Protein AF-A0A1H6RLK9-F1 (afdb_monomer_lite)

Foldseek 3Di:
DFLLLVLLVQLVQQAQKWKWFQWPVGDIFIEGRHSQCVCFALPVCQLCVDPLSVLQVDPPNPPNGSVNVNVVSVVCDCDTNVNLCPRPRNVVRVQSNVQRGPCSVVVLLQAKKFACQDCVQQVDPDQARMWRWDDDPQWIKIFGKHAPDPPDRHHIYGRYIGTDRDCSSPPPTDMTGGQKMFMAGNVRHTPDIDGNHD

Sequence (198 aa):
MNLLYDKFLDYKQIANYRVEYELDNGISLSVKLELSAFPHLIGLHKLTDMPIIRRFNDPNDKVVSAKYITQKIKQQKILTDSSVRASQKFCDIEDRYNNFSKENLLSLSYTEAIVNFNPSKIGSTLKSDFILFERKDSGYNHLCIATAVPFVYSDCYPESFFYRPNDMYIANQTIVKVREVRIYDQNNKIYLEDTLIK

pLDDT: mean 95.05, std 4.54, range [58.06, 98.12]

Radius of gyration: 16.78 Å; chains: 1; bounding box: 40×35×44 Å

Secondary structure (DSSP, 8-state):
--HHHHHHHHHHTTTT-EEEEEETTS-EEEEE--GGGHHHHTTGGG-TTSHHHHHHH-TT-SSS-HHHHHHHHHHTSSS-HHHHHTSTTGGGTHHHHHH--HHHHHHGGGSEEEES--GGGGT-----SEEEEEEETTEEEEEEEEESSTT-TTSEEEEEEEEESSSTTTTTSEEEEEEEEEEE-TTS-EEEEEE---

Structure (mmCIF, N/CA/C/O backbone):
data_AF-A0A1H6RLK9-F1
#
_entry.id   AF-A0A1H6RLK9-F1
#
loop_
_atom_site.group_PDB
_atom_site.id
_atom_site.type_symbol
_atom_site.label_atom_id
_atom_site.label_alt_id
_atom_site.label_comp_id
_atom_site.label_asym_id
_atom_site.label_entity_id
_atom_site.label_seq_id
_atom_site.pdbx_PDB_ins_code
_atom_site.Cartn_x
_atom_site.Cartn_y
_atom_site.Cartn_z
_atom_site.occupancy
_atom_site.B_iso_or_equiv
_atom_site.auth_seq_id
_atom_site.auth_comp_id
_atom_site.auth_asym_id
_atom_site.auth_atom_id
_atom_site.pdbx_PDB_model_num
ATOM 1 N N . MET A 1 1 ? 4.325 11.806 -21.310 1.00 59.97 1 MET A N 1
ATOM 2 C CA . MET A 1 1 ? 4.184 11.835 -19.837 1.00 59.97 1 MET A CA 1
ATOM 3 C C . MET A 1 1 ? 4.351 10.411 -19.333 1.00 59.97 1 MET A C 1
ATOM 5 O O . MET A 1 1 ? 3.841 9.513 -19.993 1.00 59.97 1 MET A O 1
ATOM 9 N N . ASN A 1 2 ? 5.130 10.173 -18.278 1.00 84.69 2 ASN A N 1
ATOM 10 C CA . ASN A 1 2 ? 5.435 8.817 -17.813 1.00 84.69 2 ASN A CA 1
ATOM 11 C C . ASN A 1 2 ? 4.678 8.542 -16.512 1.00 84.69 2 ASN A C 1
ATOM 13 O O . ASN A 1 2 ? 5.208 8.761 -15.427 1.00 84.69 2 ASN A O 1
ATOM 17 N N . LEU A 1 3 ? 3.451 8.032 -16.645 1.00 94.69 3 LEU A N 1
ATOM 18 C CA . LEU A 1 3 ? 2.530 7.807 -15.529 1.00 94.69 3 LEU A CA 1
ATOM 19 C C . LEU A 1 3 ? 3.129 6.931 -14.412 1.00 94.69 3 LEU A C 1
ATOM 21 O O . LEU A 1 3 ? 2.840 7.156 -13.242 1.00 94.69 3 LEU A O 1
ATOM 25 N N . LEU A 1 4 ? 4.009 5.977 -14.738 1.00 97.50 4 LEU A N 1
ATOM 26 C CA . LEU A 1 4 ? 4.720 5.177 -13.734 1.00 97.50 4 LEU A CA 1
ATOM 27 C C . LEU A 1 4 ? 5.623 6.043 -12.845 1.00 97.50 4 LEU A C 1
ATOM 29 O O . LEU A 1 4 ? 5.693 5.838 -11.632 1.00 97.50 4 LEU A O 1
ATOM 33 N N . TYR A 1 5 ? 6.335 6.996 -13.450 1.00 97.75 5 TYR A N 1
ATOM 34 C CA . TYR A 1 5 ? 7.183 7.923 -12.709 1.00 97.75 5 TYR A CA 1
ATOM 35 C C . TYR A 1 5 ? 6.343 8.898 -11.881 1.00 97.75 5 TYR A C 1
ATOM 37 O O . TYR A 1 5 ? 6.681 9.141 -10.724 1.00 97.75 5 TYR A O 1
ATOM 45 N N . ASP A 1 6 ? 5.219 9.367 -12.419 1.00 97.69 6 ASP A N 1
ATOM 46 C CA . ASP A 1 6 ? 4.295 10.248 -11.700 1.00 97.69 6 ASP A CA 1
ATOM 47 C C . ASP A 1 6 ? 3.694 9.540 -10.474 1.00 97.69 6 ASP A C 1
ATOM 49 O O . ASP A 1 6 ? 3.749 10.074 -9.369 1.00 97.69 6 ASP A O 1
ATOM 53 N N . LYS A 1 7 ? 3.246 8.283 -10.615 1.00 98.00 7 LYS A N 1
ATOM 54 C CA . LYS A 1 7 ? 2.783 7.444 -9.491 1.00 98.00 7 LYS A CA 1
ATOM 55 C C . LYS A 1 7 ? 3.876 7.210 -8.445 1.00 98.00 7 LYS A C 1
ATOM 57 O O . LYS A 1 7 ? 3.598 7.186 -7.247 1.00 98.00 7 LYS A O 1
ATOM 62 N N . PHE A 1 8 ? 5.129 7.056 -8.878 1.00 97.94 8 PHE A N 1
ATOM 63 C CA . PHE A 1 8 ? 6.268 6.978 -7.962 1.00 97.94 8 PHE A CA 1
ATOM 64 C C . PHE A 1 8 ? 6.478 8.290 -7.195 1.00 97.94 8 PHE A C 1
ATOM 66 O O . PHE A 1 8 ? 6.702 8.254 -5.985 1.00 97.94 8 PHE A O 1
ATOM 73 N N . LEU A 1 9 ? 6.420 9.439 -7.872 1.00 97.94 9 LEU A N 1
ATOM 74 C CA . LEU A 1 9 ? 6.540 10.749 -7.229 1.00 97.94 9 LEU A CA 1
ATOM 75 C C . LEU A 1 9 ? 5.390 11.013 -6.255 1.00 97.94 9 LEU A C 1
ATOM 77 O O . LEU A 1 9 ? 5.632 11.573 -5.189 1.00 97.94 9 LEU A O 1
ATOM 81 N N . ASP A 1 10 ? 4.180 10.578 -6.595 1.00 97.94 10 ASP A N 1
ATOM 82 C CA . ASP A 1 10 ? 3.001 10.697 -5.742 1.00 97.94 10 ASP A CA 1
ATOM 83 C C . ASP A 1 10 ? 3.159 9.889 -4.445 1.00 97.94 10 ASP A C 1
ATOM 85 O O . ASP A 1 10 ? 3.114 10.455 -3.353 1.00 97.94 10 ASP A O 1
ATOM 89 N N . TYR A 1 11 ? 3.505 8.598 -4.541 1.00 98.00 11 TYR A N 1
ATOM 90 C CA . TYR A 1 11 ? 3.787 7.766 -3.362 1.00 98.00 11 TYR A CA 1
ATOM 91 C C . TYR A 1 11 ? 4.969 8.286 -2.533 1.00 98.00 11 TYR A C 1
ATOM 93 O O . TYR A 1 11 ? 4.944 8.239 -1.305 1.00 98.00 11 TYR A O 1
ATOM 101 N N . LYS A 1 12 ? 6.008 8.829 -3.182 1.00 97.19 12 LYS A N 1
ATOM 102 C CA . LYS A 1 12 ? 7.191 9.368 -2.494 1.00 97.19 12 LYS A CA 1
ATOM 103 C C . LYS A 1 12 ? 6.837 10.472 -1.488 1.00 97.19 12 LYS A C 1
ATOM 105 O O . LYS A 1 12 ? 7.588 10.651 -0.535 1.00 97.19 12 LYS A O 1
ATOM 110 N N . GLN A 1 13 ? 5.726 11.188 -1.669 1.00 97.06 13 GLN A N 1
ATOM 111 C CA . GLN A 1 13 ? 5.287 12.233 -0.736 1.00 97.06 13 GLN A CA 1
ATOM 112 C C . GLN A 1 13 ? 4.920 11.687 0.651 1.00 97.06 13 GLN A C 1
ATOM 114 O O . GLN A 1 13 ? 5.078 12.404 1.631 1.00 97.06 13 GLN A O 1
ATOM 119 N N . ILE A 1 14 ? 4.466 10.433 0.723 1.00 96.25 14 ILE A N 1
ATOM 120 C CA . ILE A 1 14 ? 4.079 9.746 1.968 1.00 96.25 14 ILE A CA 1
ATOM 121 C C . ILE A 1 14 ? 5.036 8.605 2.325 1.00 96.25 14 ILE A C 1
ATOM 123 O O . ILE A 1 14 ? 4.812 7.857 3.274 1.00 96.25 14 ILE A O 1
ATOM 127 N N . ALA A 1 15 ? 6.113 8.438 1.557 1.00 95.56 15 ALA A N 1
ATOM 128 C CA . ALA A 1 15 ? 7.082 7.395 1.823 1.00 95.56 15 ALA A CA 1
ATOM 129 C C . ALA A 1 15 ? 7.809 7.659 3.147 1.00 95.56 15 ALA A C 1
ATOM 131 O O . ALA A 1 15 ? 8.251 8.771 3.432 1.00 95.56 15 ALA A O 1
ATOM 132 N N . ASN A 1 16 ? 7.982 6.591 3.917 1.00 96.00 16 ASN A N 1
ATOM 133 C CA . ASN A 1 16 ? 8.508 6.564 5.278 1.00 96.00 16 ASN A CA 1
ATOM 134 C C . ASN A 1 16 ? 7.652 7.314 6.305 1.00 96.00 16 ASN A C 1
ATOM 136 O O . ASN A 1 16 ? 8.135 7.569 7.405 1.00 96.00 16 ASN A O 1
ATOM 140 N N . TYR A 1 17 ? 6.399 7.636 5.977 1.00 97.12 17 TYR A N 1
ATOM 141 C CA . TYR A 1 17 ? 5.435 8.031 6.995 1.00 97.12 17 TYR A CA 1
ATOM 142 C C . TYR A 1 17 ? 5.069 6.804 7.829 1.00 97.12 17 TYR A C 1
ATOM 144 O O . TYR A 1 17 ? 5.118 5.661 7.352 1.00 97.12 17 TYR A O 1
ATOM 152 N N . ARG A 1 18 ? 4.693 7.055 9.078 1.00 97.31 18 ARG A N 1
ATOM 153 C CA . ARG A 1 18 ? 4.129 6.050 9.976 1.00 97.31 18 ARG A CA 1
ATOM 154 C C . ARG A 1 18 ? 2.665 6.386 10.200 1.00 97.31 18 ARG A C 1
ATOM 156 O O . ARG A 1 18 ? 2.357 7.513 10.569 1.00 97.31 18 ARG A O 1
ATOM 163 N N . VAL A 1 19 ? 1.782 5.426 9.970 1.00 97.44 19 VAL A N 1
ATOM 164 C CA . VAL A 1 19 ? 0.347 5.575 10.207 1.00 97.44 19 VAL A CA 1
ATOM 165 C C . VAL A 1 19 ? -0.045 4.669 11.357 1.00 97.44 19 VAL A C 1
ATOM 167 O O . VAL A 1 19 ? 0.165 3.460 11.289 1.00 97.44 19 VAL A O 1
ATOM 170 N N . GLU A 1 20 ? -0.584 5.258 12.411 1.00 97.81 20 GLU A N 1
ATOM 171 C CA . GLU A 1 20 ? -1.152 4.539 13.538 1.00 97.81 20 GLU A CA 1
ATOM 172 C C . GLU A 1 20 ? -2.673 4.519 13.428 1.00 97.81 20 GLU A C 1
ATOM 174 O O . GLU A 1 20 ? -3.292 5.537 13.114 1.00 97.81 20 GLU A O 1
ATOM 179 N N . TYR A 1 21 ? -3.258 3.358 13.699 1.00 97.69 21 TYR A N 1
ATOM 180 C CA . TYR A 1 21 ? -4.697 3.139 13.722 1.00 97.69 21 TYR A CA 1
ATOM 181 C C . TYR A 1 21 ? -5.105 2.641 15.101 1.00 97.69 21 TYR A C 1
ATOM 183 O O . TYR A 1 21 ? -4.470 1.727 15.631 1.00 97.69 21 TYR A O 1
ATOM 191 N N . GLU A 1 22 ? -6.192 3.175 15.640 1.00 97.19 22 GLU A N 1
ATOM 192 C CA . GLU A 1 22 ? -6.943 2.551 16.725 1.00 97.19 22 GLU A CA 1
ATOM 193 C C . GLU A 1 22 ? -8.257 2.017 16.156 1.00 97.19 22 GLU A C 1
ATOM 195 O O . GLU A 1 22 ? -8.985 2.745 15.481 1.00 97.19 22 GLU A O 1
ATOM 200 N N . LEU A 1 23 ? -8.550 0.741 16.390 1.00 96.94 23 LEU A N 1
ATOM 201 C CA . LEU A 1 23 ? -9.773 0.078 15.942 1.00 96.94 23 LEU A CA 1
ATOM 202 C C . LEU A 1 23 ? -10.806 0.045 17.076 1.00 96.94 23 LEU A C 1
ATOM 204 O O . LEU A 1 23 ? -10.450 0.038 18.255 1.00 96.94 23 LEU A O 1
ATOM 208 N N . ASP A 1 24 ? -12.095 -0.015 16.738 1.00 96.25 24 ASP A N 1
ATOM 209 C CA . ASP A 1 24 ? -13.188 0.009 17.729 1.00 96.25 24 ASP A CA 1
ATOM 210 C C . ASP A 1 24 ? -13.190 -1.183 18.709 1.00 96.25 24 ASP A C 1
ATOM 212 O O . ASP A 1 24 ? -13.754 -1.098 19.800 1.00 96.25 24 ASP A O 1
ATOM 216 N N . ASN A 1 25 ? -12.498 -2.268 18.363 1.00 95.31 25 ASN A N 1
ATOM 217 C CA . ASN A 1 25 ? -12.307 -3.442 19.206 1.00 95.31 25 ASN A CA 1
ATOM 218 C C . ASN A 1 25 ? -11.085 -3.339 20.140 1.00 95.31 25 ASN A C 1
ATOM 220 O O . ASN A 1 25 ? -10.727 -4.326 20.784 1.00 95.31 25 ASN A O 1
ATOM 224 N N . GLY A 1 26 ? -10.429 -2.175 20.198 1.00 95.19 26 GLY A N 1
ATOM 225 C CA . GLY A 1 26 ? -9.277 -1.900 21.059 1.00 95.19 26 GLY A CA 1
ATOM 226 C C . GLY A 1 26 ? -7.923 -2.343 20.497 1.00 95.19 26 GLY A C 1
ATOM 227 O O . GLY A 1 26 ? -6.916 -2.218 21.190 1.00 95.19 26 GLY A O 1
ATOM 228 N N . ILE A 1 27 ? -7.862 -2.862 19.265 1.00 96.12 27 ILE A N 1
ATOM 229 C CA . ILE A 1 27 ? -6.586 -3.154 18.598 1.00 96.12 27 ILE A CA 1
ATOM 230 C C . ILE A 1 27 ? -5.950 -1.845 18.117 1.00 96.12 27 ILE A C 1
ATOM 232 O O . ILE A 1 27 ? -6.601 -1.043 17.449 1.00 96.12 27 ILE A O 1
ATOM 236 N N . SER A 1 28 ? -4.653 -1.673 18.380 1.00 96.69 28 SER A N 1
ATOM 237 C CA . SER A 1 28 ? -3.849 -0.580 17.825 1.00 96.69 28 SER A CA 1
ATOM 238 C C . SER A 1 28 ? -2.773 -1.115 16.885 1.00 96.69 28 SER A C 1
ATOM 240 O O . SER A 1 28 ? -2.089 -2.085 17.214 1.00 96.69 28 SER A O 1
ATOM 242 N N . LEU A 1 29 ? -2.608 -0.474 15.729 1.00 96.06 29 LEU A N 1
ATOM 243 C CA . LEU A 1 29 ? -1.651 -0.849 14.686 1.00 96.06 29 LEU A CA 1
ATOM 244 C C . LEU A 1 29 ? -0.726 0.330 14.378 1.00 96.06 29 LEU A C 1
ATOM 246 O O . LEU A 1 29 ? -1.197 1.458 14.317 1.00 96.06 29 LEU A O 1
ATOM 250 N N . SER A 1 30 ? 0.550 0.078 14.093 1.00 97.25 30 SER A N 1
ATOM 251 C CA . SER A 1 30 ? 1.504 1.070 13.580 1.00 97.25 30 SER A CA 1
ATOM 252 C C . SER A 1 30 ? 2.126 0.554 12.286 1.00 97.25 30 SER A C 1
ATOM 254 O O . SER A 1 30 ? 2.883 -0.416 12.288 1.00 97.25 30 SER A O 1
ATOM 256 N N . VAL A 1 31 ? 1.794 1.203 11.172 1.00 97.44 31 VAL A N 1
ATOM 257 C CA . VAL A 1 31 ? 2.168 0.803 9.813 1.00 97.44 31 VAL A CA 1
ATOM 258 C C . VAL A 1 31 ? 3.192 1.770 9.239 1.00 97.44 31 VAL A C 1
ATOM 260 O O . VAL A 1 31 ? 2.946 2.974 9.154 1.00 97.44 31 VAL A O 1
ATOM 263 N N . LYS A 1 32 ? 4.328 1.251 8.773 1.00 97.06 32 LYS A N 1
ATOM 264 C CA . LYS A 1 32 ? 5.361 2.057 8.113 1.00 97.06 32 LYS A CA 1
ATOM 265 C C . LYS A 1 32 ? 5.257 1.961 6.589 1.00 97.06 32 LYS A C 1
ATOM 267 O O . LYS A 1 32 ? 5.399 0.885 6.009 1.00 97.06 32 LYS A O 1
ATOM 272 N N . LEU A 1 33 ? 5.066 3.097 5.920 1.00 96.44 33 LEU A N 1
ATOM 273 C CA . LEU A 1 33 ? 4.937 3.182 4.459 1.00 96.44 33 LEU A CA 1
ATOM 274 C C . LEU A 1 33 ? 6.304 3.260 3.774 1.00 96.44 33 LEU A C 1
ATOM 276 O O . LEU A 1 33 ? 6.680 4.284 3.209 1.00 96.44 33 LEU A O 1
ATOM 280 N N . GLU A 1 34 ? 7.103 2.199 3.842 1.00 96.19 34 GLU A N 1
ATOM 281 C CA . GLU A 1 34 ? 8.464 2.246 3.305 1.00 96.19 34 GLU A CA 1
ATOM 282 C C . GLU A 1 34 ? 8.510 2.540 1.798 1.00 96.19 34 GLU A C 1
ATOM 284 O O . GLU A 1 34 ? 7.709 2.038 1.003 1.00 96.19 34 GLU A O 1
ATOM 289 N N . LEU A 1 35 ? 9.517 3.306 1.362 1.00 96.25 35 LEU A N 1
ATOM 290 C CA . LEU A 1 35 ? 9.737 3.543 -0.071 1.00 96.25 35 LEU A CA 1
ATOM 291 C C . LEU A 1 35 ? 9.989 2.230 -0.842 1.00 96.25 35 LEU A C 1
ATOM 293 O O . LEU A 1 35 ? 9.641 2.116 -2.018 1.00 96.25 35 LEU A O 1
ATOM 297 N N . SER A 1 36 ? 10.595 1.244 -0.174 1.00 95.31 36 SER A N 1
ATOM 298 C CA . SER A 1 36 ? 10.885 -0.102 -0.684 1.00 95.31 36 SER A CA 1
ATOM 299 C C . SER A 1 36 ? 9.623 -0.888 -1.060 1.00 95.31 36 SER A C 1
ATOM 301 O O . SER A 1 36 ? 9.697 -1.731 -1.952 1.00 95.31 36 SER A O 1
ATOM 303 N N . ALA A 1 37 ? 8.472 -0.584 -0.451 1.00 95.56 37 ALA A N 1
ATOM 304 C CA . ALA A 1 37 ? 7.207 -1.262 -0.718 1.00 95.56 37 ALA A CA 1
ATOM 305 C C . ALA A 1 37 ? 6.594 -0.871 -2.074 1.00 95.56 37 ALA A C 1
ATOM 307 O O . ALA A 1 37 ? 5.815 -1.639 -2.639 1.00 95.56 37 ALA A O 1
ATOM 308 N N . PHE A 1 38 ? 6.975 0.282 -2.644 1.00 97.56 38 PHE A N 1
ATOM 309 C CA . PHE A 1 38 ? 6.370 0.827 -3.867 1.00 97.56 38 PHE A CA 1
ATOM 310 C C . PHE A 1 38 ? 6.221 -0.198 -5.014 1.00 97.56 38 PHE A C 1
ATOM 312 O O . PHE A 1 38 ? 5.105 -0.343 -5.518 1.00 97.56 38 PHE A O 1
ATOM 319 N N . PRO A 1 39 ? 7.265 -0.959 -5.424 1.00 96.69 39 PRO A N 1
ATOM 320 C CA . PRO A 1 39 ? 7.134 -1.926 -6.517 1.00 96.69 39 PRO A CA 1
ATOM 321 C C . PRO A 1 39 ? 6.116 -3.038 -6.232 1.00 96.69 39 PRO A C 1
ATOM 323 O O . PRO A 1 39 ? 5.471 -3.536 -7.157 1.00 96.69 39 PRO A O 1
ATOM 326 N N . HIS A 1 40 ? 5.951 -3.430 -4.966 1.00 95.38 40 HIS A N 1
ATOM 327 C CA . HIS A 1 40 ? 4.961 -4.428 -4.572 1.00 95.38 40 HIS A CA 1
ATOM 328 C C . HIS A 1 40 ? 3.547 -3.849 -4.580 1.00 95.38 40 HIS A C 1
ATOM 330 O O . HIS A 1 40 ? 2.653 -4.455 -5.182 1.00 95.38 40 HIS A O 1
ATOM 336 N N . LEU A 1 41 ? 3.359 -2.664 -3.991 1.00 97.25 41 LEU A N 1
ATOM 337 C CA . LEU A 1 41 ? 2.046 -2.032 -3.860 1.00 97.25 41 LEU A CA 1
ATOM 338 C C . LEU A 1 41 ? 1.431 -1.671 -5.213 1.00 97.25 41 LEU A C 1
ATOM 340 O O . LEU A 1 41 ? 0.263 -1.962 -5.445 1.00 97.25 41 LEU A O 1
ATOM 344 N N . ILE A 1 42 ? 2.225 -1.148 -6.149 1.00 97.44 42 ILE A N 1
ATOM 345 C CA . ILE A 1 42 ? 1.747 -0.846 -7.508 1.00 97.44 42 ILE A CA 1
ATOM 346 C C . ILE A 1 42 ? 1.656 -2.101 -8.403 1.00 97.44 42 ILE A C 1
ATOM 348 O O . ILE A 1 42 ? 1.117 -2.052 -9.504 1.00 97.44 42 ILE A O 1
ATOM 352 N N . GLY A 1 43 ? 2.147 -3.253 -7.930 1.00 96.62 43 GLY A N 1
ATOM 353 C CA . GLY A 1 43 ? 1.984 -4.550 -8.594 1.00 96.62 43 GLY A CA 1
ATOM 354 C C . GLY A 1 43 ? 3.083 -4.957 -9.567 1.00 96.62 43 GLY A C 1
ATOM 355 O O . GLY A 1 43 ? 2.951 -6.010 -10.182 1.00 96.62 43 GLY A O 1
ATOM 356 N N . LEU A 1 44 ? 4.191 -4.217 -9.680 1.00 97.25 44 LEU A N 1
ATOM 357 C CA . LEU A 1 44 ? 5.255 -4.541 -10.645 1.00 97.25 44 LEU A CA 1
ATOM 358 C C . LEU A 1 44 ? 5.773 -5.971 -10.501 1.00 97.25 44 LEU A C 1
ATOM 360 O O . LEU A 1 44 ? 6.054 -6.601 -11.509 1.00 97.25 44 LEU A O 1
ATOM 364 N N . HIS A 1 45 ? 5.836 -6.508 -9.278 1.00 95.50 45 HIS A N 1
ATOM 365 C CA . HIS A 1 45 ? 6.261 -7.888 -9.012 1.00 95.50 45 HIS A CA 1
ATOM 366 C C . HIS A 1 45 ? 5.426 -8.965 -9.740 1.00 95.50 45 HIS A C 1
ATOM 368 O O . HIS A 1 45 ? 5.862 -10.108 -9.842 1.00 95.50 45 HIS A O 1
ATOM 374 N N . LYS A 1 46 ? 4.231 -8.643 -10.252 1.00 96.12 46 LYS A N 1
ATOM 375 C CA . LYS A 1 46 ? 3.398 -9.578 -11.026 1.00 96.12 46 LYS A CA 1
ATOM 376 C C . LYS A 1 46 ? 3.809 -9.684 -12.499 1.00 96.12 46 LYS A C 1
ATOM 378 O O . LYS A 1 46 ? 3.464 -10.671 -13.140 1.00 96.12 46 LYS A O 1
ATOM 383 N N . LEU A 1 47 ? 4.578 -8.727 -13.023 1.00 97.62 47 LEU A N 1
ATOM 384 C CA . LEU A 1 47 ? 4.985 -8.659 -14.433 1.00 97.62 47 LEU A CA 1
ATOM 385 C C . LEU A 1 47 ? 6.181 -9.583 -14.721 1.00 97.62 47 LEU A C 1
ATOM 387 O O . LEU A 1 47 ? 7.260 -9.152 -15.129 1.00 97.62 47 LEU A O 1
ATOM 391 N N . THR A 1 48 ? 6.021 -10.874 -14.430 1.00 96.31 48 THR A N 1
ATOM 392 C CA . THR A 1 48 ? 7.085 -11.894 -14.480 1.00 96.31 48 THR A CA 1
ATOM 393 C C . THR A 1 48 ? 7.548 -12.236 -15.900 1.00 96.31 48 THR A C 1
ATOM 395 O O . THR A 1 48 ? 8.541 -12.939 -16.094 1.00 96.31 48 THR A O 1
ATOM 398 N N . ASP A 1 49 ? 6.889 -11.713 -16.925 1.00 96.81 49 ASP A N 1
ATOM 399 C CA . ASP A 1 49 ? 7.359 -11.730 -18.308 1.00 96.81 49 ASP A CA 1
ATOM 400 C C . ASP A 1 49 ? 8.506 -10.726 -18.543 1.00 96.81 49 ASP A C 1
ATOM 402 O O . ASP A 1 49 ? 9.376 -10.974 -19.385 1.00 96.81 49 ASP A O 1
ATOM 406 N N . MET A 1 50 ? 8.602 -9.657 -17.744 1.00 96.88 50 MET A N 1
ATOM 407 C CA . MET A 1 50 ? 9.666 -8.656 -17.848 1.00 96.88 50 MET A CA 1
ATOM 408 C C . MET A 1 50 ? 10.973 -9.147 -17.186 1.00 96.88 50 MET A C 1
ATOM 410 O O . MET A 1 50 ? 10.986 -9.431 -15.984 1.00 96.88 50 MET A O 1
ATOM 414 N N . PRO A 1 51 ? 12.123 -9.176 -17.896 1.00 95.81 51 PRO A N 1
ATOM 415 C CA . PRO A 1 51 ? 13.385 -9.677 -17.339 1.00 95.81 51 PRO A CA 1
ATOM 416 C C . PRO A 1 51 ? 13.845 -8.963 -16.061 1.00 95.81 51 PRO A C 1
ATOM 418 O O . PRO A 1 51 ? 14.310 -9.607 -15.125 1.00 95.81 51 PRO A O 1
ATOM 421 N N . ILE A 1 52 ? 13.694 -7.636 -16.001 1.00 96.19 52 ILE A N 1
ATOM 422 C CA . ILE A 1 52 ? 14.054 -6.845 -14.815 1.00 96.19 52 ILE A CA 1
ATOM 423 C C . ILE A 1 52 ? 13.195 -7.209 -13.597 1.00 96.19 52 ILE A C 1
ATOM 425 O O . ILE A 1 52 ? 13.707 -7.246 -12.484 1.00 96.19 52 ILE A O 1
ATOM 429 N N . ILE A 1 53 ? 11.914 -7.522 -13.801 1.00 97.19 53 ILE A N 1
ATOM 430 C CA . ILE A 1 53 ? 10.994 -7.895 -12.725 1.00 97.19 53 ILE A CA 1
ATOM 431 C C . ILE A 1 53 ? 11.245 -9.329 -12.263 1.00 97.19 53 ILE A C 1
ATOM 433 O O . ILE A 1 53 ? 11.246 -9.583 -11.064 1.00 97.19 53 ILE A O 1
ATOM 437 N N . ARG A 1 54 ? 11.539 -10.264 -13.176 1.00 96.44 54 ARG A N 1
ATOM 438 C CA . ARG A 1 54 ? 11.952 -11.623 -12.779 1.00 96.44 54 ARG A CA 1
ATOM 439 C C . ARG A 1 54 ? 13.140 -11.600 -11.833 1.00 96.44 54 ARG A C 1
ATOM 441 O O . ARG A 1 54 ? 13.113 -12.275 -10.816 1.00 96.44 54 ARG A O 1
ATOM 448 N N . ARG A 1 55 ? 14.148 -10.793 -12.164 1.00 96.88 55 ARG A N 1
ATOM 449 C CA . ARG A 1 55 ? 15.327 -10.606 -11.316 1.00 96.88 55 ARG A CA 1
ATOM 450 C C . ARG A 1 55 ? 14.985 -9.939 -9.987 1.00 96.88 55 ARG A C 1
ATOM 452 O O . ARG A 1 55 ? 15.515 -10.344 -8.970 1.00 96.88 55 ARG A O 1
ATOM 459 N N . PHE A 1 56 ? 14.077 -8.962 -9.984 1.00 96.19 56 PHE A N 1
ATOM 460 C CA . PHE A 1 56 ? 13.584 -8.344 -8.748 1.00 96.19 56 PHE A CA 1
ATOM 461 C C . PHE A 1 56 ? 12.892 -9.345 -7.812 1.00 96.19 56 PHE A C 1
ATOM 463 O O . PHE A 1 56 ? 13.018 -9.243 -6.596 1.00 96.19 56 PHE A O 1
ATOM 470 N N . ASN A 1 57 ? 12.180 -10.317 -8.380 1.00 94.62 57 ASN A N 1
ATOM 471 C CA . ASN A 1 57 ? 11.487 -11.351 -7.619 1.00 94.62 57 ASN A CA 1
ATOM 472 C C . ASN A 1 57 ? 12.402 -12.500 -7.170 1.00 94.62 57 ASN A C 1
ATOM 474 O O . ASN A 1 57 ? 11.959 -13.335 -6.382 1.00 94.62 57 ASN A O 1
ATOM 478 N N . ASP A 1 58 ? 13.632 -12.589 -7.683 1.00 94.81 58 ASP A N 1
ATOM 479 C CA . ASP A 1 58 ? 14.568 -13.648 -7.317 1.00 94.81 58 ASP A CA 1
ATOM 480 C C . ASP A 1 58 ? 15.229 -13.316 -5.966 1.00 94.81 58 ASP A C 1
ATOM 482 O O . ASP A 1 58 ? 16.028 -12.378 -5.888 1.00 94.81 58 ASP A O 1
ATOM 486 N N . PRO A 1 59 ? 14.963 -14.083 -4.890 1.00 90.12 59 PRO A N 1
ATOM 487 C CA . PRO A 1 59 ? 15.555 -13.824 -3.575 1.00 90.12 59 PRO A CA 1
ATOM 488 C C . PRO A 1 59 ? 17.091 -13.961 -3.556 1.00 90.12 59 PRO A C 1
ATOM 490 O O . PRO A 1 59 ? 17.757 -13.456 -2.636 1.00 90.12 59 PRO A O 1
ATOM 493 N N . ASN A 1 60 ? 17.668 -14.631 -4.559 1.00 93.00 60 ASN A N 1
ATOM 494 C CA . ASN A 1 60 ? 19.108 -14.805 -4.717 1.00 93.00 60 ASN A CA 1
ATOM 495 C C . ASN A 1 60 ? 19.765 -13.649 -5.488 1.00 93.00 60 ASN A C 1
ATOM 497 O O . ASN A 1 60 ? 20.971 -13.438 -5.338 1.00 93.00 60 ASN A O 1
ATOM 501 N N . ASP A 1 61 ? 19.008 -12.858 -6.255 1.00 90.69 61 ASP A N 1
ATOM 502 C CA . ASP A 1 61 ? 19.547 -11.708 -6.983 1.00 90.69 61 ASP A CA 1
ATOM 503 C C . ASP A 1 61 ? 19.719 -10.511 -6.034 1.00 90.69 61 ASP A C 1
ATOM 505 O O . ASP A 1 61 ? 18.787 -9.784 -5.693 1.00 90.69 61 ASP A O 1
ATOM 509 N N . LYS A 1 62 ? 20.960 -10.283 -5.591 1.00 88.19 62 LYS A N 1
ATOM 510 C CA . LYS A 1 62 ? 21.306 -9.149 -4.713 1.00 88.19 62 LYS A CA 1
ATOM 511 C C . LYS A 1 62 ? 21.473 -7.821 -5.460 1.00 88.19 62 LYS A C 1
ATOM 513 O O . LYS A 1 62 ? 21.674 -6.786 -4.825 1.00 88.19 62 LYS A O 1
ATOM 518 N N . VAL A 1 63 ? 21.408 -7.827 -6.792 1.00 91.38 63 VAL A N 1
ATOM 519 C CA . VAL A 1 63 ? 21.608 -6.641 -7.636 1.00 91.38 63 VAL A CA 1
ATOM 520 C C . VAL A 1 63 ? 20.290 -5.899 -7.832 1.00 91.38 63 VAL A C 1
ATOM 522 O O . VAL A 1 63 ? 20.234 -4.673 -7.686 1.00 91.38 63 VAL A O 1
ATOM 525 N N . VAL A 1 64 ? 19.218 -6.620 -8.159 1.00 93.88 64 VAL A N 1
ATOM 526 C CA . VAL A 1 64 ? 17.921 -6.021 -8.499 1.00 93.88 64 VAL A CA 1
ATOM 527 C C . VAL A 1 64 ? 17.049 -5.882 -7.252 1.00 93.88 64 VAL A C 1
ATOM 529 O O . VAL A 1 64 ? 16.114 -6.630 -7.020 1.00 93.88 64 VAL A 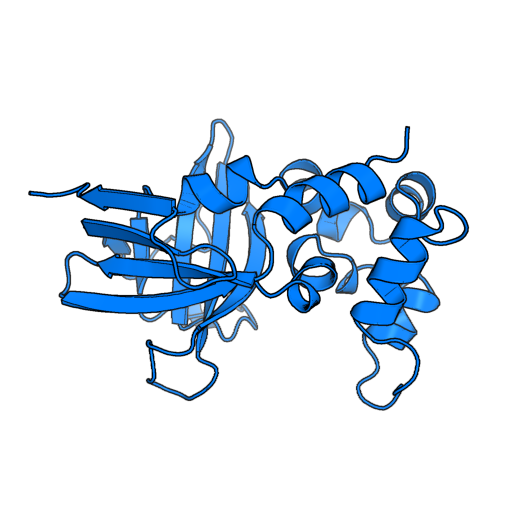O 1
ATOM 532 N N . SER A 1 65 ? 17.348 -4.866 -6.445 1.00 93.50 65 SER A N 1
ATOM 533 C CA . SER A 1 65 ? 16.558 -4.495 -5.262 1.00 93.50 65 SER A CA 1
ATOM 534 C C . SER A 1 65 ? 15.413 -3.519 -5.578 1.00 93.50 65 SER A C 1
ATOM 536 O O . SER A 1 65 ? 15.368 -2.904 -6.645 1.00 93.50 65 SER A O 1
ATOM 538 N N . ALA A 1 66 ? 14.533 -3.251 -4.606 1.00 94.25 66 ALA A N 1
ATOM 539 C CA . ALA A 1 66 ? 13.525 -2.187 -4.724 1.00 94.25 66 ALA A CA 1
ATOM 540 C C . ALA A 1 66 ? 14.159 -0.804 -4.999 1.00 94.25 66 ALA A C 1
ATOM 542 O O . ALA A 1 66 ? 13.643 -0.003 -5.785 1.00 94.25 66 ALA A O 1
ATOM 543 N N . LYS A 1 67 ? 15.340 -0.536 -4.422 1.00 94.94 67 LYS A N 1
ATOM 544 C CA . LYS A 1 67 ? 16.137 0.667 -4.716 1.00 94.94 67 LYS A CA 1
ATOM 545 C C . LYS A 1 67 ? 16.577 0.706 -6.184 1.00 94.94 67 LYS A C 1
ATOM 547 O O . LYS A 1 67 ? 16.507 1.760 -6.813 1.00 94.94 67 LYS A O 1
ATOM 552 N N . TYR A 1 68 ? 16.988 -0.432 -6.741 1.00 96.56 68 TYR A N 1
ATOM 553 C CA . TYR A 1 68 ? 17.323 -0.540 -8.161 1.00 96.56 68 TYR A CA 1
ATOM 554 C C . TYR A 1 68 ? 16.096 -0.269 -9.043 1.00 96.56 68 TYR A C 1
ATOM 556 O O . TYR A 1 68 ? 16.169 0.557 -9.951 1.00 96.56 68 TYR A O 1
ATOM 564 N N . ILE A 1 69 ? 14.950 -0.892 -8.749 1.00 97.00 69 ILE A N 1
ATOM 565 C CA . ILE A 1 69 ? 13.699 -0.690 -9.500 1.00 97.00 69 ILE A CA 1
ATOM 566 C C . ILE A 1 69 ? 13.280 0.783 -9.504 1.00 97.00 69 ILE A C 1
ATOM 568 O O . ILE A 1 69 ? 13.069 1.365 -10.569 1.00 97.00 69 ILE A O 1
ATOM 572 N N . THR A 1 70 ? 13.245 1.428 -8.338 1.00 95.56 70 THR A N 1
ATOM 573 C CA . THR A 1 70 ? 12.908 2.859 -8.235 1.00 95.56 70 THR A CA 1
ATOM 574 C C . THR A 1 70 ? 13.914 3.752 -8.966 1.00 95.56 70 THR A C 1
ATOM 576 O O . THR A 1 70 ? 13.523 4.747 -9.576 1.00 95.56 70 THR A O 1
ATOM 579 N N . GLN A 1 71 ? 15.203 3.396 -8.991 1.00 96.25 71 GLN A N 1
ATOM 580 C CA . GLN A 1 71 ? 16.195 4.085 -9.820 1.00 96.25 71 GLN A CA 1
ATOM 581 C C . GLN A 1 71 ? 15.892 3.939 -11.319 1.00 96.25 71 GLN A C 1
ATOM 583 O O . GLN A 1 71 ? 16.020 4.915 -12.059 1.00 96.25 71 GLN A O 1
ATOM 588 N N . LYS A 1 72 ? 15.466 2.759 -11.783 1.00 96.62 72 LYS A N 1
ATOM 589 C CA . LYS A 1 72 ? 15.102 2.539 -13.192 1.00 96.62 72 LYS A CA 1
ATOM 590 C C . LYS A 1 72 ? 13.842 3.287 -13.608 1.00 96.62 72 LYS A C 1
ATOM 592 O O . LYS A 1 72 ? 13.829 3.832 -14.709 1.00 96.62 72 LYS A O 1
ATOM 597 N N . ILE A 1 73 ? 12.867 3.408 -12.710 1.00 96.94 73 ILE A N 1
ATOM 598 C CA . ILE A 1 73 ? 11.684 4.255 -12.907 1.00 96.94 73 ILE A CA 1
ATOM 599 C C . ILE A 1 73 ? 12.098 5.721 -13.079 1.00 96.94 73 ILE A C 1
ATOM 601 O O . ILE A 1 73 ? 11.719 6.355 -14.058 1.00 96.94 73 ILE A O 1
ATOM 605 N N . LYS A 1 74 ? 12.957 6.246 -12.192 1.00 95.88 74 LYS A N 1
ATOM 606 C CA . LYS A 1 74 ? 13.475 7.628 -12.279 1.00 95.88 74 LYS A CA 1
ATOM 607 C C . LYS A 1 74 ? 14.245 7.903 -13.570 1.00 95.88 74 LYS A C 1
ATOM 609 O O . LYS A 1 74 ? 14.195 9.014 -14.083 1.00 95.88 74 LYS A O 1
ATOM 614 N N . GLN A 1 75 ? 14.977 6.910 -14.076 1.00 95.75 75 GLN A N 1
ATOM 615 C CA . GLN A 1 75 ? 15.727 7.029 -15.328 1.00 95.75 75 GLN A CA 1
ATOM 616 C C . GLN A 1 75 ? 14.816 7.090 -16.557 1.00 95.75 75 GLN A C 1
ATOM 618 O O . GLN A 1 75 ? 15.261 7.590 -17.584 1.00 95.75 75 GLN A O 1
ATOM 623 N N . GLN A 1 76 ? 13.585 6.573 -16.471 1.00 94.19 76 GLN A N 1
ATOM 624 C CA . GLN A 1 76 ? 12.588 6.602 -17.546 1.00 94.19 76 GLN A CA 1
ATOM 625 C C . GLN A 1 76 ? 13.079 6.023 -18.890 1.00 94.19 76 GLN A C 1
ATOM 627 O O . GLN A 1 76 ? 12.628 6.440 -19.951 1.00 94.19 76 GLN A O 1
ATOM 632 N N . LYS A 1 77 ? 14.013 5.060 -18.852 1.00 89.94 77 LYS A N 1
ATOM 633 C CA . LYS A 1 77 ? 14.569 4.406 -20.053 1.00 89.94 77 LYS A CA 1
ATOM 634 C C . LYS A 1 77 ? 13.968 3.026 -20.305 1.00 89.94 77 LYS A C 1
ATOM 636 O O . LYS A 1 77 ? 13.403 2.784 -21.359 1.00 89.94 77 LYS A O 1
ATOM 641 N N . ILE A 1 78 ? 14.125 2.124 -19.334 1.00 91.06 78 ILE A N 1
ATOM 642 C CA . ILE A 1 78 ? 13.756 0.703 -19.480 1.00 91.06 78 ILE A CA 1
ATOM 643 C C . ILE A 1 78 ? 12.478 0.327 -18.733 1.00 91.06 78 ILE A C 1
ATOM 645 O O . ILE A 1 78 ? 11.850 -0.668 -19.065 1.00 91.06 78 ILE A O 1
ATOM 649 N N . LEU A 1 79 ? 12.132 1.098 -17.702 1.00 94.75 79 LEU A N 1
ATOM 650 C CA . LEU A 1 79 ? 10.961 0.876 -16.871 1.00 94.75 79 LEU A CA 1
ATOM 651 C C . LEU A 1 79 ? 10.140 2.166 -16.884 1.00 94.75 79 LEU A C 1
ATOM 653 O O . LEU A 1 79 ? 10.410 3.116 -16.152 1.00 94.75 79 LEU A O 1
ATOM 657 N N . THR A 1 80 ? 9.210 2.208 -17.827 1.00 96.69 80 THR A N 1
ATOM 658 C CA . THR A 1 80 ? 8.301 3.313 -18.148 1.00 96.69 80 THR A CA 1
ATOM 659 C C . THR A 1 80 ? 6.859 2.815 -18.138 1.00 96.69 80 THR A C 1
ATOM 661 O O . THR A 1 80 ? 6.624 1.608 -18.238 1.00 96.69 80 THR A O 1
ATOM 664 N N . ASP A 1 81 ? 5.890 3.729 -18.081 1.00 97.38 81 ASP A N 1
ATOM 665 C CA . ASP A 1 81 ? 4.470 3.380 -18.234 1.00 97.38 81 ASP A CA 1
ATOM 666 C C . ASP A 1 81 ? 4.209 2.526 -19.487 1.00 97.38 81 ASP A C 1
ATOM 668 O O . ASP A 1 81 ? 3.595 1.467 -19.398 1.00 97.38 81 ASP A O 1
ATOM 672 N N . SER A 1 82 ? 4.780 2.909 -20.634 1.00 97.00 82 SER A N 1
ATOM 673 C CA . SER A 1 82 ? 4.645 2.149 -21.881 1.00 97.00 82 SER A CA 1
ATOM 674 C C . SER A 1 82 ? 5.205 0.729 -21.769 1.00 97.00 82 SER A C 1
ATOM 676 O O . SER A 1 82 ? 4.575 -0.206 -22.249 1.00 97.00 82 SER A O 1
ATOM 678 N N . SER A 1 83 ? 6.355 0.540 -21.108 1.00 96.56 83 SER A N 1
ATOM 679 C CA . SER A 1 83 ? 6.926 -0.802 -20.905 1.00 96.56 83 SER A CA 1
ATOM 680 C C . SER A 1 83 ? 6.080 -1.677 -19.975 1.00 96.56 83 SER A C 1
ATOM 682 O O . SER A 1 83 ? 5.993 -2.880 -20.192 1.00 96.56 83 SER A O 1
ATOM 684 N N . VAL A 1 84 ? 5.442 -1.075 -18.962 1.00 97.69 84 VAL A N 1
ATOM 685 C CA . VAL A 1 84 ? 4.548 -1.775 -18.029 1.00 97.69 84 VAL A CA 1
ATOM 686 C C . VAL A 1 84 ? 3.268 -2.193 -18.741 1.00 97.69 84 VAL A C 1
ATOM 688 O O . VAL A 1 84 ? 2.876 -3.350 -18.648 1.00 97.69 84 VAL A O 1
ATOM 691 N N . ARG A 1 85 ? 2.654 -1.289 -19.510 1.00 97.56 85 ARG A N 1
ATOM 692 C CA . ARG A 1 85 ? 1.437 -1.573 -20.287 1.00 97.56 85 ARG A CA 1
ATOM 693 C C . ARG A 1 85 ? 1.663 -2.562 -21.431 1.00 97.56 85 ARG A C 1
ATOM 695 O O . ARG A 1 85 ? 0.729 -3.242 -21.830 1.00 97.56 85 ARG A O 1
ATOM 702 N N . ALA A 1 86 ? 2.888 -2.649 -21.948 1.00 97.31 86 ALA A N 1
ATOM 703 C CA . ALA A 1 86 ? 3.266 -3.619 -22.974 1.00 97.31 86 ALA A CA 1
ATOM 704 C C . ALA A 1 86 ? 3.522 -5.036 -22.426 1.00 97.31 86 ALA A C 1
ATOM 706 O O . ALA A 1 86 ? 3.691 -5.965 -23.215 1.00 97.31 86 ALA A O 1
ATOM 707 N N . SER A 1 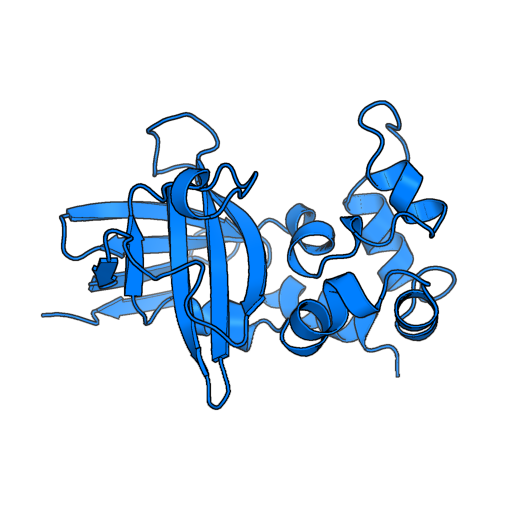87 ? 3.579 -5.216 -21.101 1.00 98.00 87 SER A N 1
ATOM 708 C CA . SER A 1 87 ? 3.708 -6.541 -20.492 1.00 98.00 87 SER A CA 1
ATOM 709 C C . SER A 1 87 ? 2.499 -7.412 -20.832 1.00 98.00 87 SER A C 1
ATOM 711 O O . SER A 1 87 ? 1.349 -6.986 -20.726 1.00 98.00 87 SER A O 1
ATOM 713 N N . GLN A 1 88 ? 2.755 -8.683 -21.138 1.00 97.75 88 GLN A N 1
ATOM 714 C CA . GLN A 1 88 ? 1.707 -9.689 -21.348 1.00 97.75 88 GLN A CA 1
ATOM 715 C C . GLN A 1 88 ? 0.915 -9.990 -20.066 1.00 97.75 88 GLN A C 1
ATOM 717 O O . GLN A 1 88 ? -0.127 -10.637 -20.114 1.00 97.75 88 GLN A O 1
ATOM 722 N N . LYS A 1 89 ? 1.425 -9.539 -18.917 1.00 97.88 89 LYS A N 1
ATOM 723 C CA . LYS A 1 89 ? 0.846 -9.690 -17.582 1.00 97.88 89 LYS A CA 1
ATOM 724 C C . LYS A 1 89 ? 0.216 -8.400 -17.064 1.00 97.88 89 LYS A C 1
ATOM 726 O O . LYS A 1 89 ? -0.188 -8.349 -15.907 1.00 97.88 89 LYS A O 1
ATOM 731 N N . PHE A 1 90 ? 0.112 -7.353 -17.888 1.00 98.12 90 PHE A N 1
ATOM 732 C CA . PHE A 1 90 ? -0.466 -6.084 -17.447 1.00 98.12 90 PHE A CA 1
ATOM 733 C C . PHE A 1 90 ? -1.915 -6.235 -16.961 1.00 98.12 90 PHE A C 1
ATOM 735 O O . PHE A 1 90 ? -2.270 -5.646 -15.943 1.00 98.12 90 PHE A O 1
ATOM 742 N N . CYS A 1 91 ? -2.720 -7.080 -17.613 1.00 97.25 91 CYS A N 1
ATOM 743 C CA . CYS A 1 91 ? -4.100 -7.356 -17.199 1.00 97.25 91 CYS A CA 1
ATOM 744 C C . CYS A 1 91 ? -4.210 -7.888 -15.757 1.00 97.25 91 CYS A C 1
ATOM 746 O O . CYS A 1 91 ? -5.200 -7.618 -15.084 1.00 97.25 91 CYS A O 1
ATOM 748 N N . ASP A 1 92 ? -3.178 -8.563 -15.236 1.00 95.19 92 ASP A N 1
ATOM 749 C CA . ASP A 1 92 ? -3.159 -9.073 -13.858 1.00 95.19 92 ASP A CA 1
ATOM 750 C C . ASP A 1 92 ? -3.025 -7.949 -12.813 1.00 95.19 92 ASP A C 1
ATOM 752 O O . ASP A 1 92 ? -3.275 -8.162 -11.621 1.00 95.19 92 ASP A O 1
ATOM 756 N N . ILE A 1 93 ? -2.598 -6.753 -13.235 1.00 96.62 93 ILE A N 1
ATOM 757 C CA . ILE A 1 93 ? -2.388 -5.595 -12.360 1.00 96.62 93 ILE A CA 1
ATOM 758 C C . ILE A 1 93 ? -3.150 -4.352 -12.791 1.00 96.62 93 ILE A C 1
ATOM 760 O O . ILE A 1 93 ? -3.026 -3.344 -12.107 1.00 96.62 93 ILE A O 1
ATOM 764 N N . GLU A 1 94 ? -3.887 -4.379 -13.895 1.00 97.19 94 GLU A N 1
ATOM 765 C CA . GLU A 1 94 ? -4.441 -3.179 -14.521 1.00 97.19 94 GLU A CA 1
ATOM 766 C C . GLU A 1 94 ? -5.268 -2.343 -13.539 1.00 97.19 94 GLU A C 1
ATOM 768 O O . GLU A 1 94 ? -4.965 -1.169 -13.321 1.00 97.19 94 GLU A O 1
ATOM 773 N N . ASP A 1 95 ? -6.231 -2.965 -12.857 1.00 95.31 95 ASP A N 1
ATOM 774 C CA . ASP A 1 95 ? -7.063 -2.290 -11.859 1.00 95.31 95 ASP A CA 1
ATOM 775 C C . ASP A 1 95 ? -6.231 -1.704 -10.717 1.00 95.31 95 ASP A C 1
ATOM 777 O O . ASP A 1 95 ? -6.414 -0.552 -10.324 1.00 95.31 95 ASP A O 1
ATOM 781 N N . ARG A 1 96 ? -5.275 -2.481 -10.198 1.00 95.69 96 ARG A N 1
ATOM 782 C CA . ARG A 1 96 ? -4.353 -2.038 -9.144 1.00 95.69 96 ARG A CA 1
ATOM 783 C C . ARG A 1 96 ? -3.539 -0.838 -9.615 1.00 95.69 96 ARG A C 1
ATOM 785 O O . ARG A 1 96 ? -3.426 0.146 -8.895 1.00 95.69 96 ARG A O 1
ATOM 792 N N . TYR A 1 97 ? -2.969 -0.921 -10.810 1.00 97.19 97 TYR A N 1
ATOM 793 C CA . TYR A 1 97 ? -2.111 0.096 -11.392 1.00 97.19 97 TYR A CA 1
ATOM 794 C C . TYR A 1 97 ? -2.884 1.394 -11.623 1.00 97.19 97 TYR A C 1
ATOM 796 O O . TYR A 1 97 ? -2.411 2.472 -11.256 1.00 97.19 97 TYR A O 1
ATOM 804 N N . ASN A 1 98 ? -4.097 1.293 -12.168 1.00 95.50 98 ASN A N 1
ATOM 805 C CA . ASN A 1 98 ? -4.970 2.430 -12.432 1.00 95.50 98 ASN A CA 1
ATOM 806 C C . ASN A 1 98 ? -5.433 3.100 -11.128 1.00 95.50 98 ASN A C 1
ATOM 808 O O . ASN A 1 98 ? -5.353 4.323 -11.032 1.00 95.50 98 ASN A O 1
ATOM 812 N N . ASN A 1 99 ? -5.785 2.320 -10.099 1.00 95.56 99 ASN A N 1
ATOM 813 C CA . ASN A 1 99 ? -6.236 2.834 -8.800 1.00 95.56 99 ASN A CA 1
ATOM 814 C C . ASN A 1 99 ? -5.100 3.231 -7.840 1.00 95.56 99 ASN A C 1
ATOM 816 O O . ASN A 1 99 ? -5.366 3.808 -6.789 1.00 95.56 99 ASN A O 1
ATOM 820 N N . PHE A 1 100 ? -3.834 2.953 -8.160 1.00 97.12 100 PHE A N 1
ATOM 821 C CA . PHE A 1 100 ? -2.723 3.308 -7.278 1.00 97.12 100 PHE A CA 1
ATOM 822 C C . PHE A 1 100 ? -2.455 4.822 -7.281 1.00 97.12 100 PHE A C 1
ATOM 824 O O . PHE A 1 100 ? -1.984 5.374 -8.285 1.00 97.12 100 PHE A O 1
ATOM 831 N N . SER A 1 101 ? -2.718 5.470 -6.146 1.00 96.94 101 SER A N 1
ATOM 832 C CA . SER A 1 101 ? -2.386 6.866 -5.847 1.00 96.94 101 SER A CA 1
ATOM 833 C C . SER A 1 101 ? -2.172 7.048 -4.342 1.00 96.94 101 SER A C 1
ATOM 835 O O . SER A 1 101 ? -2.638 6.245 -3.531 1.00 96.94 101 SER A O 1
ATOM 837 N N . LYS A 1 102 ? -1.482 8.122 -3.959 1.00 96.06 102 LYS A N 1
ATOM 838 C CA . LYS A 1 102 ? -1.359 8.576 -2.570 1.00 96.06 102 LYS A CA 1
ATOM 839 C C . LYS A 1 102 ? -2.734 8.773 -1.937 1.00 96.06 102 LYS A C 1
ATOM 841 O O . LYS A 1 102 ? -2.949 8.350 -0.810 1.00 96.06 102 LYS A O 1
ATOM 846 N N . GLU A 1 103 ? -3.649 9.402 -2.669 1.00 95.62 103 GLU A N 1
ATOM 847 C CA . GLU A 1 103 ? -5.014 9.669 -2.211 1.00 95.62 103 GLU A CA 1
ATOM 848 C C . GLU A 1 103 ? -5.752 8.377 -1.852 1.00 95.62 103 GLU A C 1
ATOM 850 O O . GLU A 1 103 ? -6.205 8.247 -0.722 1.00 95.62 103 GLU A O 1
ATOM 855 N N . ASN A 1 104 ? -5.778 7.391 -2.755 1.00 96.00 104 ASN A N 1
ATOM 856 C CA . ASN A 1 104 ? -6.452 6.112 -2.508 1.00 96.00 104 ASN A CA 1
ATOM 857 C C . ASN A 1 104 ? -5.781 5.279 -1.407 1.00 96.00 104 ASN A C 1
ATOM 859 O O . ASN A 1 104 ? -6.436 4.477 -0.752 1.00 96.00 104 ASN A O 1
ATOM 863 N N . LEU A 1 105 ? -4.471 5.436 -1.197 1.00 95.69 105 LEU A N 1
ATOM 864 C CA . LEU A 1 105 ? -3.790 4.787 -0.075 1.00 95.69 105 LEU A CA 1
ATOM 865 C C . LEU A 1 105 ? -4.174 5.416 1.266 1.00 95.69 105 LEU A C 1
ATOM 867 O O . LEU A 1 105 ? -4.347 4.690 2.239 1.00 95.69 105 LEU A O 1
ATOM 871 N N . LEU A 1 106 ? -4.288 6.745 1.328 1.00 94.31 106 LEU A N 1
ATOM 872 C CA . LEU A 1 106 ? -4.621 7.457 2.562 1.00 94.31 106 LEU A CA 1
ATOM 873 C C . LEU A 1 106 ? -6.121 7.453 2.873 1.00 94.31 106 LEU A C 1
ATOM 875 O O . LEU A 1 106 ? -6.481 7.483 4.045 1.00 94.31 106 LEU A O 1
ATOM 879 N N . SER A 1 107 ? -7.001 7.408 1.868 1.00 95.00 107 SER A N 1
ATOM 880 C CA . SER A 1 107 ? -8.452 7.358 2.095 1.00 95.00 107 SER A CA 1
ATOM 881 C C . SER A 1 107 ? -8.874 6.081 2.821 1.00 95.00 107 SER A C 1
ATOM 883 O O . SER A 1 107 ? -9.801 6.123 3.624 1.00 95.00 107 SER A O 1
ATOM 885 N N . LEU A 1 108 ? -8.135 4.980 2.635 1.00 95.31 108 LEU A N 1
ATOM 886 C CA . LEU A 1 108 ? -8.335 3.714 3.349 1.00 95.31 108 LEU A CA 1
ATOM 887 C C . LEU A 1 108 ? -8.223 3.837 4.875 1.00 95.31 108 LEU A C 1
ATOM 889 O O . LEU A 1 108 ? -8.795 3.018 5.594 1.00 95.31 108 LEU A O 1
ATOM 893 N N . SER A 1 109 ? -7.552 4.876 5.373 1.00 92.56 109 SER A N 1
ATOM 894 C CA . SER A 1 109 ? -7.432 5.157 6.803 1.00 92.56 109 SER A CA 1
ATOM 895 C C . SER A 1 109 ? -8.740 5.573 7.481 1.00 92.56 109 SER A C 1
ATOM 897 O O . SER A 1 109 ? -8.810 5.554 8.704 1.00 92.56 109 SER A O 1
ATOM 899 N N . TYR A 1 110 ? -9.765 5.954 6.716 1.00 90.12 110 TYR A N 1
ATOM 900 C CA . TYR A 1 110 ? -11.016 6.536 7.221 1.00 90.12 110 TYR A CA 1
ATOM 901 C C . TYR A 1 110 ? -12.206 5.569 7.123 1.00 90.12 110 TYR A C 1
ATOM 903 O O . TYR A 1 110 ? -13.327 5.976 6.819 1.00 90.12 110 TYR A O 1
ATOM 911 N N . THR A 1 111 ? -11.952 4.267 7.277 1.00 91.06 111 THR A N 1
ATOM 912 C CA . THR A 1 111 ? -12.858 3.218 6.781 1.00 91.06 111 THR A CA 1
ATOM 913 C C . THR A 1 111 ? -13.060 2.077 7.785 1.00 91.06 111 THR A C 1
ATOM 915 O O . THR A 1 111 ? -12.949 2.254 9.001 1.00 91.06 111 THR A O 1
ATOM 918 N N . GLU A 1 112 ? -13.396 0.899 7.269 1.00 95.44 112 GLU A N 1
ATOM 919 C CA . GLU A 1 112 ? -13.488 -0.352 7.993 1.00 95.44 112 GLU A CA 1
ATOM 920 C C . GLU A 1 112 ? -12.210 -1.181 7.793 1.00 95.44 112 GLU A C 1
ATOM 922 O O . GLU A 1 112 ? -11.514 -1.110 6.776 1.00 95.44 112 GLU A O 1
ATOM 927 N N . ALA A 1 113 ? -11.906 -1.998 8.793 1.00 97.50 113 ALA A N 1
ATOM 928 C CA . ALA A 1 113 ? -10.785 -2.912 8.796 1.00 97.50 113 ALA A CA 1
ATOM 929 C C . ALA A 1 113 ? -11.290 -4.339 8.980 1.00 97.50 113 ALA A C 1
ATOM 931 O O . ALA A 1 113 ? -12.074 -4.641 9.880 1.00 97.50 113 ALA A O 1
ATOM 932 N N . ILE A 1 114 ? -10.788 -5.247 8.157 1.00 98.00 114 ILE A N 1
ATOM 933 C CA . ILE A 1 114 ? -10.838 -6.671 8.448 1.00 98.00 114 ILE A CA 1
ATOM 934 C C . ILE A 1 114 ? -9.758 -6.966 9.480 1.00 98.00 114 ILE A C 1
ATOM 936 O O . ILE A 1 114 ? -8.601 -6.602 9.272 1.00 98.00 114 ILE A O 1
ATOM 940 N N . VAL A 1 115 ? -10.125 -7.650 10.560 1.00 96.81 115 VAL A N 1
ATOM 941 C CA . VAL A 1 115 ? -9.206 -8.124 11.604 1.00 96.81 115 VAL A CA 1
ATOM 942 C C . VAL A 1 115 ? -9.113 -9.641 11.581 1.00 96.81 115 VAL A C 1
ATOM 944 O O . VAL A 1 115 ? -10.098 -10.324 11.291 1.00 96.81 115 VAL A O 1
ATOM 947 N N . ASN A 1 116 ? -7.936 -10.173 11.923 1.00 94.69 116 ASN A N 1
ATOM 948 C CA . ASN A 1 116 ? -7.646 -11.607 11.862 1.00 94.69 116 ASN A CA 1
ATOM 949 C C . ASN A 1 116 ? -8.021 -12.183 10.487 1.00 94.69 116 ASN A C 1
ATOM 951 O O . ASN A 1 116 ? -8.758 -13.173 10.394 1.00 94.69 116 ASN A O 1
ATOM 955 N N . PHE A 1 117 ? -7.583 -11.505 9.420 1.00 96.88 117 PHE A N 1
ATOM 956 C CA . PHE A 1 117 ? -7.926 -11.873 8.054 1.00 96.88 117 PHE A CA 1
ATOM 957 C C . PHE A 1 117 ? -7.619 -13.352 7.815 1.00 96.88 117 PHE A C 1
ATOM 959 O O . PHE A 1 117 ? -6.498 -13.819 8.007 1.00 96.88 117 PHE A O 1
ATOM 966 N N . ASN A 1 118 ? -8.640 -14.100 7.395 1.00 96.00 118 ASN A N 1
ATOM 967 C CA . ASN A 1 118 ? -8.491 -15.520 7.132 1.00 96.00 118 ASN A CA 1
ATOM 968 C C . ASN A 1 118 ? -8.366 -15.763 5.617 1.00 96.00 118 ASN A C 1
ATOM 970 O O . ASN A 1 118 ? -9.398 -15.804 4.932 1.00 96.00 118 ASN A O 1
ATOM 974 N N . PRO A 1 119 ? -7.145 -15.976 5.087 1.00 94.94 119 PRO A N 1
ATOM 975 C CA . PRO A 1 119 ? -6.926 -16.191 3.658 1.00 94.94 119 PRO A CA 1
ATOM 976 C C . PRO A 1 119 ? -7.537 -17.500 3.139 1.00 94.94 119 PRO A C 1
ATOM 978 O O . PRO A 1 119 ? -7.876 -17.584 1.957 1.00 94.94 119 PRO A O 1
ATOM 981 N N . SER A 1 120 ? -7.728 -18.508 4.003 1.00 94.75 120 SER A N 1
ATOM 982 C CA . SER A 1 120 ? -8.265 -19.818 3.605 1.00 94.75 120 SER A CA 1
ATOM 983 C C . SER A 1 120 ? -9.712 -19.752 3.114 1.00 94.75 120 SER A C 1
ATOM 985 O O . SER A 1 120 ? -10.100 -20.556 2.272 1.00 94.75 120 SER A O 1
ATOM 987 N N . LYS A 1 121 ? -10.483 -18.745 3.553 1.00 92.38 121 LYS A N 1
ATOM 988 C CA . LYS A 1 121 ? -11.869 -18.527 3.104 1.00 92.38 121 LYS A CA 1
ATOM 989 C C . LYS A 1 121 ? -11.976 -18.231 1.606 1.00 92.38 121 LYS A C 1
ATOM 991 O O . LYS A 1 121 ? -13.042 -18.416 1.034 1.00 92.38 121 LYS A O 1
ATOM 996 N N . ILE A 1 122 ? -10.887 -17.772 0.987 1.00 92.69 122 ILE A N 1
ATOM 997 C CA . ILE A 1 122 ? -10.860 -17.338 -0.417 1.00 92.69 122 ILE A CA 1
ATOM 998 C C . ILE A 1 122 ? -9.682 -17.916 -1.212 1.00 92.69 122 ILE A C 1
ATOM 1000 O O . ILE A 1 122 ? -9.405 -17.464 -2.319 1.00 92.69 122 ILE A O 1
ATOM 1004 N N . GLY A 1 123 ? -8.939 -18.869 -0.641 1.00 91.38 123 GLY A N 1
ATOM 1005 C CA . GLY A 1 123 ? -7.742 -19.428 -1.278 1.00 91.38 123 GLY A CA 1
ATOM 1006 C C . GLY A 1 123 ? -6.635 -18.397 -1.542 1.00 91.38 123 GLY A C 1
ATOM 1007 O O . GLY A 1 123 ? -5.899 -18.517 -2.519 1.00 91.38 123 GLY A O 1
ATOM 1008 N N . SER A 1 124 ? -6.525 -17.363 -0.703 1.00 92.25 124 SER A N 1
ATOM 1009 C CA . SER A 1 124 ? -5.481 -16.340 -0.819 1.00 92.25 124 SER A CA 1
ATOM 1010 C C . SER A 1 124 ? -4.156 -16.822 -0.222 1.00 92.25 124 SER A C 1
ATOM 1012 O O . SER A 1 124 ? -4.128 -17.664 0.671 1.00 92.25 124 SER A O 1
ATOM 1014 N N . THR A 1 125 ? -3.043 -16.257 -0.690 1.00 93.12 125 THR A N 1
ATOM 1015 C CA . THR A 1 125 ? -1.697 -16.492 -0.135 1.00 93.12 125 THR A CA 1
ATOM 1016 C C . THR A 1 125 ? -1.167 -15.299 0.664 1.00 93.12 125 THR A C 1
ATOM 1018 O O . THR A 1 125 ? 0.020 -15.268 0.986 1.00 93.12 125 THR A O 1
ATOM 1021 N N . LEU A 1 126 ? -2.000 -14.280 0.900 1.00 94.06 126 LEU A N 1
ATOM 1022 C CA . LEU A 1 126 ? -1.632 -13.113 1.706 1.00 94.06 126 LEU A CA 1
ATOM 1023 C C . LEU A 1 126 ? -1.348 -13.539 3.147 1.00 94.06 126 LEU A C 1
ATOM 1025 O O . LEU A 1 126 ? -2.069 -14.368 3.703 1.00 94.06 126 LEU A O 1
ATOM 1029 N N . LYS A 1 127 ? -0.315 -12.941 3.736 1.00 93.62 127 LYS A N 1
ATOM 1030 C CA . LYS A 1 127 ? 0.068 -13.120 5.142 1.00 93.62 127 LYS A CA 1
ATOM 1031 C C . LYS A 1 127 ? -0.498 -12.029 6.046 1.00 93.62 127 LYS A C 1
ATOM 1033 O O . LYS A 1 127 ? -0.201 -12.013 7.231 1.00 93.62 127 LYS A O 1
ATOM 1038 N N . SER A 1 128 ? -1.243 -11.095 5.469 1.00 95.44 128 SER A N 1
ATOM 1039 C CA . SER A 1 128 ? -1.829 -9.972 6.181 1.00 95.44 128 SER A CA 1
ATOM 1040 C C . SER A 1 128 ? -2.762 -10.421 7.295 1.00 95.44 128 SER A C 1
ATOM 1042 O O . SER A 1 128 ? -3.654 -11.236 7.071 1.00 95.44 128 SER A O 1
ATOM 1044 N N . ASP A 1 129 ? -2.581 -9.823 8.467 1.00 95.62 129 ASP A N 1
ATOM 1045 C CA . ASP A 1 129 ? -3.478 -9.968 9.613 1.00 95.62 129 ASP A CA 1
ATOM 1046 C C . ASP A 1 129 ? -4.665 -8.999 9.499 1.00 95.62 129 ASP A C 1
ATOM 1048 O O . ASP A 1 129 ? -5.762 -9.282 9.991 1.00 95.62 129 ASP A O 1
ATOM 1052 N N . PHE A 1 130 ? -4.452 -7.872 8.806 1.00 97.69 130 PHE A N 1
ATOM 1053 C CA . PHE A 1 130 ? -5.424 -6.797 8.651 1.00 97.69 130 PHE A CA 1
ATOM 1054 C C . PHE A 1 130 ? -5.612 -6.412 7.186 1.00 97.69 130 PHE A C 1
ATOM 1056 O O . PHE A 1 130 ? -4.673 -6.447 6.386 1.00 97.69 130 PHE A O 1
ATOM 1063 N N . ILE A 1 131 ? -6.822 -5.987 6.830 1.00 98.06 131 ILE A N 1
ATOM 1064 C CA . ILE A 1 131 ? -7.094 -5.361 5.532 1.00 98.06 131 ILE A CA 1
ATOM 1065 C C . ILE A 1 131 ? -7.955 -4.127 5.762 1.00 98.06 131 ILE A C 1
ATOM 1067 O O . ILE A 1 131 ? -9.108 -4.262 6.158 1.00 98.06 131 ILE A O 1
ATOM 1071 N N . LEU A 1 132 ? -7.417 -2.941 5.482 1.00 98.06 132 LEU A N 1
ATOM 1072 C CA . LEU A 1 132 ? -8.242 -1.738 5.355 1.00 98.06 132 LEU A CA 1
ATOM 1073 C C . LEU A 1 132 ? -8.945 -1.780 4.005 1.00 98.06 132 LEU A C 1
ATOM 1075 O O . LEU A 1 132 ? -8.303 -2.113 2.999 1.00 98.06 132 LEU A O 1
ATOM 1079 N N . PHE A 1 133 ? -10.230 -1.444 3.964 1.00 97.75 133 PHE A N 1
ATOM 1080 C CA . PHE A 1 133 ? -10.985 -1.435 2.717 1.00 97.75 133 PHE A CA 1
ATOM 1081 C C . PHE A 1 133 ? -12.004 -0.297 2.661 1.00 97.75 133 PHE A C 1
ATOM 1083 O O . PHE A 1 133 ? -12.680 0.022 3.631 1.00 97.75 133 PHE A O 1
ATOM 1090 N N . GLU A 1 134 ? -12.161 0.285 1.476 1.00 95.88 134 GLU A N 1
ATOM 1091 C CA . GLU A 1 134 ? -13.196 1.281 1.190 1.00 95.88 134 GLU A CA 1
ATOM 1092 C C . GLU A 1 134 ? -14.017 0.834 -0.007 1.00 95.88 134 GLU A C 1
ATOM 1094 O O . GLU A 1 134 ? -13.488 0.279 -0.975 1.00 95.88 134 GLU A O 1
ATOM 1099 N N . ARG A 1 135 ? -15.310 1.146 0.027 1.00 95.00 135 ARG A N 1
ATOM 1100 C CA . ARG A 1 135 ? -16.168 1.020 -1.144 1.00 95.00 135 ARG A CA 1
ATOM 1101 C C . ARG A 1 135 ? -15.931 2.202 -2.086 1.00 95.00 135 ARG A C 1
ATOM 1103 O O . ARG A 1 135 ? -15.967 3.356 -1.672 1.00 95.00 135 ARG A O 1
ATOM 1110 N N . LYS A 1 136 ? -15.732 1.901 -3.363 1.00 92.50 136 LYS A N 1
ATOM 1111 C CA . LYS A 1 136 ? -15.759 2.838 -4.492 1.00 92.50 136 LYS A CA 1
ATOM 1112 C C . LYS A 1 136 ? -17.004 2.568 -5.344 1.00 92.50 136 LYS A C 1
ATOM 1114 O O . LYS A 1 136 ? -17.697 1.574 -5.126 1.00 92.50 136 LYS A O 1
ATOM 1119 N N . ASP A 1 137 ? -17.264 3.416 -6.337 1.00 88.12 137 ASP A N 1
ATOM 1120 C CA . ASP A 1 137 ? -18.474 3.349 -7.176 1.00 88.12 137 ASP A CA 1
ATOM 1121 C C . ASP A 1 137 ? -18.755 1.953 -7.754 1.00 88.12 137 ASP A C 1
ATOM 1123 O O . ASP A 1 137 ? -19.901 1.510 -7.795 1.00 88.12 137 ASP A O 1
ATOM 1127 N N . SER A 1 138 ? -17.707 1.238 -8.168 1.00 88.75 138 SER A N 1
ATOM 1128 C CA . SER A 1 138 ? -17.811 -0.057 -8.852 1.00 88.75 138 SER A CA 1
ATOM 1129 C C . SER A 1 138 ? -17.099 -1.218 -8.144 1.00 88.75 138 SER A C 1
ATOM 1131 O O . SER A 1 138 ? -16.951 -2.286 -8.734 1.00 88.75 138 SER A O 1
ATOM 1133 N N . GLY A 1 139 ? -16.632 -1.034 -6.904 1.00 95.00 139 GLY A N 1
ATOM 1134 C CA . GLY A 1 139 ? -15.848 -2.061 -6.212 1.00 95.00 139 GLY A CA 1
ATOM 1135 C C . GLY A 1 139 ? -15.202 -1.573 -4.922 1.00 95.00 139 GLY A C 1
ATOM 1136 O O . GLY A 1 139 ? -15.761 -0.737 -4.220 1.00 95.00 139 GLY A O 1
ATOM 1137 N N . TYR A 1 140 ? -14.022 -2.100 -4.612 1.00 96.94 140 TYR A N 1
ATOM 1138 C CA . TYR A 1 140 ? -13.359 -1.910 -3.328 1.00 96.94 140 TYR A CA 1
ATOM 1139 C C . TYR A 1 140 ? -11.849 -1.769 -3.490 1.00 96.94 140 TYR A C 1
ATOM 1141 O O . TYR A 1 140 ? -11.200 -2.630 -4.096 1.00 96.94 140 TYR A O 1
ATOM 1149 N N . ASN A 1 141 ? -11.279 -0.725 -2.893 1.00 97.38 141 ASN A N 1
ATOM 1150 C CA . ASN A 1 141 ? -9.839 -0.671 -2.653 1.00 97.38 141 ASN A CA 1
ATOM 1151 C C . ASN A 1 141 ? -9.513 -1.456 -1.386 1.00 97.38 141 ASN A C 1
ATOM 1153 O O . ASN A 1 141 ? -10.290 -1.460 -0.435 1.00 97.38 141 ASN A O 1
ATOM 1157 N N . HIS A 1 142 ? -8.343 -2.084 -1.379 1.00 98.00 142 HIS A N 1
ATOM 1158 C CA . HIS A 1 142 ? -7.835 -2.852 -0.255 1.00 98.00 142 HIS A CA 1
ATOM 1159 C C . HIS A 1 142 ? -6.368 -2.508 -0.014 1.00 98.00 142 HIS A C 1
ATOM 1161 O O . HIS A 1 142 ? -5.562 -2.532 -0.951 1.00 98.00 142 HIS A O 1
ATOM 1167 N N . LEU A 1 143 ? -6.017 -2.262 1.246 1.00 97.88 143 LEU A N 1
ATOM 1168 C CA . LEU A 1 143 ? -4.641 -2.216 1.729 1.00 97.88 143 LEU A CA 1
ATOM 1169 C C . LEU A 1 143 ? -4.449 -3.339 2.743 1.00 97.88 143 LEU A C 1
ATOM 1171 O O . LEU A 1 143 ? -4.975 -3.302 3.853 1.00 97.88 143 LEU A O 1
ATOM 1175 N N . CYS A 1 144 ? -3.692 -4.347 2.334 1.00 97.62 144 CYS A N 1
ATOM 1176 C CA . CYS A 1 144 ? -3.374 -5.512 3.138 1.00 97.62 144 CYS A CA 1
ATOM 1177 C C . CYS A 1 144 ? -2.140 -5.210 3.988 1.00 97.62 144 CYS A C 1
ATOM 1179 O O . CYS A 1 144 ? -1.112 -4.775 3.460 1.00 97.62 144 CYS A O 1
ATOM 1181 N N . ILE A 1 145 ? -2.258 -5.411 5.295 1.00 97.56 145 ILE A N 1
ATOM 1182 C CA . ILE A 1 145 ? -1.254 -5.059 6.293 1.00 97.56 145 ILE A CA 1
ATOM 1183 C C . ILE A 1 145 ? -0.836 -6.335 7.021 1.00 97.56 145 ILE A C 1
ATOM 1185 O O . ILE A 1 145 ? -1.663 -7.039 7.607 1.00 97.56 145 ILE A O 1
ATOM 1189 N N . ALA A 1 146 ? 0.464 -6.607 6.996 1.00 96.38 146 ALA A N 1
ATOM 1190 C CA . ALA A 1 146 ? 1.077 -7.732 7.683 1.00 96.38 146 ALA A CA 1
ATOM 1191 C C . ALA A 1 146 ? 1.947 -7.248 8.845 1.00 96.38 146 ALA A C 1
ATOM 1193 O O . ALA A 1 146 ? 2.425 -6.109 8.862 1.00 96.38 146 ALA A O 1
ATOM 1194 N N . THR A 1 147 ? 2.170 -8.140 9.804 1.00 94.38 147 THR A N 1
ATOM 1195 C CA . THR A 1 147 ? 3.081 -7.924 10.926 1.00 94.38 147 THR A CA 1
ATOM 1196 C C . THR A 1 147 ? 4.491 -8.401 10.573 1.00 94.38 147 THR A C 1
ATOM 1198 O O . THR A 1 147 ? 4.675 -9.448 9.945 1.00 94.38 147 THR A O 1
ATOM 1201 N N . ALA A 1 148 ? 5.518 -7.627 10.936 1.00 90.25 148 ALA A N 1
ATOM 1202 C CA . ALA A 1 148 ? 6.910 -8.061 10.779 1.00 90.25 148 ALA A CA 1
ATOM 1203 C C . ALA A 1 148 ? 7.254 -9.192 11.760 1.00 90.25 148 ALA A C 1
ATOM 1205 O O . ALA A 1 148 ? 7.990 -10.122 11.421 1.00 90.25 148 ALA A O 1
ATOM 1206 N N . VAL A 1 149 ? 6.676 -9.124 12.961 1.00 89.25 149 VAL A N 1
ATOM 1207 C CA . VAL A 1 149 ? 6.765 -10.144 14.005 1.00 89.25 149 VAL A CA 1
ATOM 1208 C C . VAL A 1 149 ? 5.342 -10.577 14.376 1.00 89.25 149 VAL A C 1
ATOM 1210 O O . VAL A 1 149 ? 4.518 -9.704 14.655 1.00 89.25 149 VAL A O 1
ATOM 1213 N N . PRO A 1 150 ? 5.035 -11.890 14.413 1.00 85.94 150 PRO A N 1
ATOM 1214 C CA . PRO A 1 150 ? 3.694 -12.370 14.735 1.00 85.94 150 PRO A CA 1
ATOM 1215 C C . PRO A 1 150 ? 3.149 -11.755 16.026 1.00 85.94 150 PRO A C 1
ATOM 1217 O O . PRO A 1 150 ? 3.837 -11.749 17.047 1.00 85.94 150 PRO A O 1
ATOM 1220 N N . PHE A 1 151 ? 1.909 -11.264 15.973 1.00 82.69 151 PHE A N 1
ATOM 1221 C CA . PHE A 1 151 ? 1.195 -10.635 17.095 1.00 82.69 151 PHE A CA 1
ATOM 1222 C C . PHE A 1 151 ? 1.813 -9.326 17.630 1.00 82.69 151 PHE A C 1
ATOM 1224 O O . PHE A 1 151 ? 1.383 -8.830 18.671 1.00 82.69 151 PHE A O 1
ATOM 1231 N N . VAL A 1 152 ? 2.790 -8.734 16.930 1.00 89.94 152 VAL A N 1
ATOM 1232 C CA . VAL A 1 152 ? 3.373 -7.426 17.271 1.00 89.94 152 VAL A CA 1
ATOM 1233 C C . VAL A 1 152 ? 2.836 -6.366 16.315 1.00 89.94 152 VAL A C 1
ATOM 1235 O O . VAL A 1 152 ? 3.360 -6.149 15.225 1.00 89.94 152 VAL A O 1
ATOM 1238 N N . TYR A 1 153 ? 1.782 -5.676 16.743 1.00 93.44 153 TYR A N 1
ATOM 1239 C CA . TYR A 1 153 ? 1.081 -4.694 15.909 1.00 93.44 153 TYR A CA 1
ATOM 1240 C C . TYR A 1 153 ? 1.728 -3.305 15.881 1.00 93.44 153 TYR A C 1
ATOM 1242 O O . TYR A 1 153 ? 1.301 -2.434 15.127 1.00 93.44 153 TYR A O 1
ATOM 1250 N N . SER A 1 154 ? 2.788 -3.092 16.662 1.00 92.88 154 SER A N 1
ATOM 1251 C CA . SER A 1 154 ? 3.585 -1.864 16.621 1.00 92.88 154 SER A CA 1
ATOM 1252 C C . SER A 1 154 ? 4.557 -1.802 15.433 1.00 92.88 154 SER A C 1
ATOM 1254 O O . SER A 1 154 ? 5.136 -0.745 15.184 1.00 92.88 154 SER A O 1
ATOM 1256 N N . ASP A 1 155 ? 4.759 -2.920 14.726 1.00 92.44 155 ASP A N 1
ATOM 1257 C CA . ASP A 1 155 ? 5.705 -3.055 13.612 1.00 92.44 155 ASP A CA 1
ATOM 1258 C C . ASP A 1 155 ? 5.043 -3.745 12.407 1.00 92.44 155 ASP A C 1
ATOM 1260 O O . ASP A 1 155 ? 5.317 -4.900 12.060 1.00 92.44 155 ASP A O 1
ATOM 1264 N N . CYS A 1 156 ? 4.095 -3.033 11.798 1.00 96.88 156 CYS A N 1
ATOM 1265 C CA . CYS A 1 156 ? 3.353 -3.487 10.629 1.00 96.88 156 CYS A CA 1
ATOM 1266 C C . CYS A 1 156 ? 3.876 -2.844 9.337 1.00 96.88 156 CYS A C 1
ATOM 1268 O O . CYS A 1 156 ? 4.391 -1.721 9.316 1.00 96.88 156 CYS A O 1
ATOM 1270 N N . TYR A 1 157 ? 3.657 -3.530 8.218 1.00 95.81 157 TYR A N 1
ATOM 1271 C CA . TYR A 1 157 ? 3.991 -3.038 6.884 1.00 95.81 157 TYR A CA 1
ATOM 1272 C C . TYR A 1 157 ? 2.871 -3.346 5.882 1.00 95.81 157 TYR A C 1
ATOM 1274 O O . TYR A 1 157 ? 2.143 -4.332 6.035 1.00 95.81 157 TYR A O 1
ATOM 1282 N N . PRO A 1 158 ? 2.717 -2.521 4.832 1.00 96.56 158 PRO A N 1
ATOM 1283 C CA . PRO A 1 158 ? 1.762 -2.806 3.776 1.00 96.56 158 PRO A CA 1
ATOM 1284 C C . PRO A 1 158 ? 2.294 -3.953 2.896 1.00 96.56 158 PRO A C 1
ATOM 1286 O O . PRO A 1 158 ? 3.311 -3.818 2.215 1.00 96.56 158 PRO A O 1
ATOM 1289 N N . GLU A 1 159 ? 1.606 -5.094 2.903 1.00 95.69 159 GLU A N 1
ATOM 1290 C CA . GLU A 1 159 ? 1.948 -6.277 2.102 1.00 95.69 159 GLU A CA 1
ATOM 1291 C C . GLU A 1 159 ? 1.472 -6.121 0.650 1.00 95.69 159 GLU A C 1
ATOM 1293 O O . GLU A 1 159 ? 2.163 -6.491 -0.306 1.00 95.69 159 GLU A O 1
ATOM 1298 N N . SER A 1 160 ? 0.269 -5.577 0.456 1.00 95.69 160 SER A N 1
ATOM 1299 C CA . SER A 1 160 ? -0.308 -5.385 -0.873 1.00 95.69 160 SER A CA 1
ATOM 1300 C C . SER A 1 160 ? -1.333 -4.267 -0.903 1.00 95.69 160 SER A C 1
ATOM 1302 O O . SER A 1 160 ? -2.017 -4.007 0.078 1.00 95.69 160 SER A O 1
ATOM 1304 N N . PHE A 1 161 ? -1.482 -3.672 -2.080 1.00 97.44 161 PHE A N 1
ATOM 1305 C CA . PHE A 1 161 ? -2.614 -2.828 -2.428 1.00 97.44 161 PHE A CA 1
ATOM 1306 C C . PHE A 1 161 ? -3.269 -3.396 -3.685 1.00 97.44 161 PHE A C 1
ATOM 1308 O O . PHE A 1 161 ? -2.566 -3.860 -4.592 1.00 97.44 161 PHE A O 1
ATOM 1315 N N . PHE A 1 162 ? -4.597 -3.395 -3.746 1.00 96.06 162 PHE A N 1
ATOM 1316 C CA . PHE A 1 162 ? -5.336 -3.758 -4.952 1.00 96.06 162 PHE A CA 1
ATOM 1317 C C . PHE A 1 162 ? -6.783 -3.274 -4.916 1.00 96.06 162 PHE A C 1
ATOM 1319 O O . PHE A 1 162 ? -7.346 -2.985 -3.864 1.00 96.06 162 PHE A O 1
ATOM 1326 N N . TYR A 1 163 ? -7.392 -3.269 -6.096 1.00 96.19 163 TYR A N 1
ATOM 1327 C CA . TYR A 1 163 ? -8.817 -3.059 -6.284 1.00 96.19 163 TYR A CA 1
ATOM 1328 C C . TYR A 1 163 ? -9.507 -4.387 -6.628 1.00 96.19 163 TYR A C 1
ATOM 1330 O O . TYR A 1 163 ? -8.921 -5.227 -7.322 1.00 96.19 163 TYR A O 1
ATOM 1338 N N . ARG A 1 164 ? -10.741 -4.591 -6.153 1.00 94.56 164 ARG A N 1
ATOM 1339 C CA . ARG A 1 164 ? -11.620 -5.689 -6.584 1.00 94.56 164 ARG A CA 1
ATOM 1340 C C . ARG A 1 164 ? -13.038 -5.189 -6.855 1.00 94.56 164 ARG A C 1
ATOM 1342 O O . ARG A 1 164 ? -13.554 -4.421 -6.052 1.00 94.56 164 ARG A O 1
ATOM 1349 N N . PRO A 1 165 ? -13.700 -5.673 -7.919 1.00 94.38 165 PRO A N 1
ATOM 1350 C CA . PRO A 1 165 ? -15.085 -5.306 -8.213 1.00 94.38 165 PRO A CA 1
ATOM 1351 C C . PRO A 1 165 ? -16.101 -5.960 -7.264 1.00 94.38 165 PRO A C 1
ATOM 1353 O O . PRO A 1 165 ? -17.243 -5.523 -7.184 1.00 94.38 165 PRO A O 1
ATOM 1356 N N . ASN A 1 166 ? -15.705 -7.020 -6.554 1.00 94.62 166 ASN A N 1
ATOM 1357 C CA . ASN A 1 166 ? -16.559 -7.748 -5.621 1.00 94.62 166 ASN A CA 1
ATOM 1358 C C . ASN A 1 166 ? -15.995 -7.720 -4.199 1.00 94.62 166 ASN A C 1
ATOM 1360 O O . ASN A 1 166 ? -14.844 -7.350 -3.961 1.00 94.62 166 ASN A O 1
ATOM 1364 N N . ASP A 1 167 ? -16.827 -8.151 -3.263 1.00 95.38 167 ASP A N 1
ATOM 1365 C CA . ASP A 1 167 ? -16.564 -8.195 -1.832 1.00 95.38 167 ASP A CA 1
ATOM 1366 C C . ASP A 1 167 ? -15.848 -9.480 -1.393 1.00 95.38 167 ASP A C 1
ATOM 1368 O O . ASP A 1 167 ? -15.821 -9.782 -0.208 1.00 95.38 167 ASP A O 1
ATOM 1372 N N . MET A 1 168 ? -15.239 -10.245 -2.307 1.00 95.62 168 MET A N 1
ATOM 1373 C CA . MET A 1 168 ? -14.658 -11.561 -2.002 1.00 95.62 168 MET A CA 1
ATOM 1374 C C . MET A 1 168 ? -13.699 -11.525 -0.805 1.00 95.62 168 MET A C 1
ATOM 1376 O O . MET A 1 168 ? -13.730 -12.421 0.028 1.00 95.6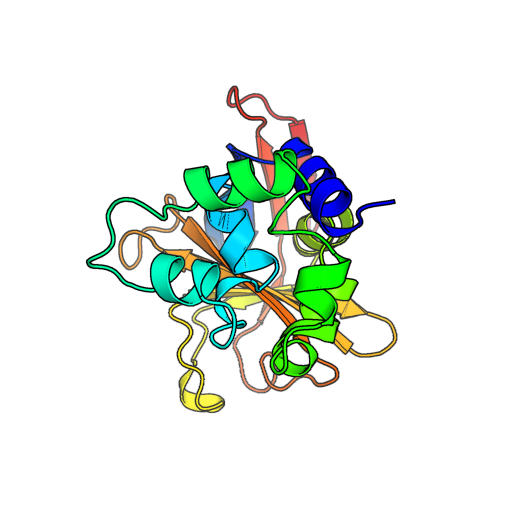2 168 MET A O 1
ATOM 1380 N N . TYR A 1 169 ? -12.866 -10.486 -0.692 1.00 96.25 169 TYR A N 1
ATOM 1381 C CA . TYR A 1 169 ? -11.912 -10.342 0.414 1.00 96.25 169 TYR A CA 1
ATOM 1382 C C . TYR A 1 169 ? -12.566 -9.932 1.739 1.00 96.25 169 TYR A C 1
ATOM 1384 O O . TYR A 1 169 ? -11.940 -10.113 2.777 1.00 96.25 169 TYR A O 1
ATOM 1392 N N . ILE A 1 170 ? -13.796 -9.419 1.697 1.00 96.81 170 ILE A N 1
ATOM 1393 C CA . ILE A 1 170 ? -14.553 -8.842 2.814 1.00 96.81 170 ILE A CA 1
ATOM 1394 C C . ILE A 1 170 ? -15.590 -9.842 3.341 1.00 96.81 170 ILE A C 1
ATOM 1396 O O . ILE A 1 170 ? -15.759 -9.999 4.551 1.00 96.81 170 ILE A O 1
ATOM 1400 N N . ALA A 1 171 ? -16.267 -10.548 2.437 1.00 95.25 171 ALA A N 1
ATOM 1401 C CA . ALA A 1 171 ? -17.352 -11.458 2.749 1.00 95.25 171 ALA A CA 1
ATOM 1402 C C . ALA A 1 171 ? -16.921 -12.528 3.760 1.00 95.25 171 ALA A C 1
ATOM 1404 O O . ALA A 1 171 ? -15.883 -13.182 3.629 1.00 95.25 171 ALA A O 1
ATOM 1405 N N . ASN A 1 172 ? -17.762 -12.725 4.777 1.00 94.94 172 ASN A N 1
ATOM 1406 C CA . ASN A 1 172 ? -17.546 -13.675 5.867 1.00 94.94 172 ASN A CA 1
ATOM 1407 C C . ASN A 1 172 ? -16.265 -13.432 6.684 1.00 94.94 172 ASN A C 1
ATOM 1409 O O . ASN A 1 172 ? -15.791 -14.361 7.340 1.00 94.94 172 ASN A O 1
ATOM 1413 N N . GLN A 1 173 ? -15.684 -12.231 6.665 1.00 97.44 173 GLN A N 1
ATOM 1414 C CA . GLN A 1 173 ? -14.586 -11.845 7.555 1.00 97.44 173 GLN A CA 1
ATOM 1415 C C . GLN A 1 173 ? -15.089 -11.064 8.776 1.00 97.44 173 GLN A C 1
ATOM 1417 O O . GLN A 1 173 ? -16.226 -10.601 8.812 1.00 97.44 173 GLN A O 1
ATOM 1422 N N . THR A 1 174 ? -14.234 -10.934 9.792 1.00 97.25 174 THR A N 1
ATOM 1423 C CA . THR A 1 174 ? -14.525 -10.101 10.964 1.00 97.25 174 THR A CA 1
ATOM 1424 C C . THR A 1 174 ? -14.156 -8.661 10.645 1.00 97.25 174 THR A C 1
ATOM 1426 O O . THR A 1 174 ? -12.990 -8.375 10.377 1.00 97.25 174 THR A O 1
ATOM 1429 N N . ILE A 1 175 ? -15.146 -7.772 10.675 1.00 97.75 175 ILE A N 1
ATOM 1430 C CA . ILE A 1 175 ? -15.002 -6.361 10.313 1.00 97.75 175 ILE A CA 1
ATOM 1431 C C . ILE A 1 175 ? -15.171 -5.506 11.565 1.00 97.75 175 ILE A C 1
ATOM 1433 O O . ILE A 1 175 ? -16.059 -5.756 12.380 1.00 97.75 175 ILE A O 1
ATOM 1437 N N . VAL A 1 176 ? -14.313 -4.503 11.693 1.00 97.38 176 VAL A N 1
ATOM 1438 C CA . VAL A 1 176 ? -14.338 -3.471 12.732 1.00 97.38 176 VAL A CA 1
ATOM 1439 C C . VAL A 1 176 ? -14.144 -2.110 12.085 1.00 97.38 176 VAL A C 1
ATOM 1441 O O . VAL A 1 176 ? -13.668 -2.022 10.951 1.00 97.38 176 VAL A O 1
ATOM 1444 N N . LYS A 1 177 ? -14.477 -1.032 12.783 1.00 96.56 177 LYS A N 1
ATOM 1445 C CA . LYS A 1 177 ? -14.229 0.316 12.274 1.00 96.56 177 LYS A CA 1
ATOM 1446 C C . LYS A 1 177 ? -12.886 0.856 12.744 1.00 96.56 177 LYS A C 1
ATOM 1448 O O . LYS A 1 177 ? -12.438 0.557 13.854 1.00 96.56 177 LYS A O 1
ATOM 1453 N N . VAL A 1 178 ? -12.277 1.708 11.923 1.00 96.75 178 VAL A N 1
ATOM 1454 C CA . VAL A 1 178 ? -11.200 2.584 12.391 1.00 96.75 178 VAL A CA 1
ATOM 1455 C C . VAL A 1 178 ? -11.826 3.657 13.280 1.00 96.75 178 VAL A C 1
ATOM 1457 O O . VAL A 1 178 ? -12.725 4.387 12.864 1.00 96.75 178 VAL A O 1
ATOM 1460 N N . ARG A 1 179 ? -11.374 3.723 14.529 1.00 96.81 179 ARG A N 1
ATOM 1461 C CA . ARG A 1 179 ? -11.805 4.698 15.533 1.00 96.81 179 ARG A CA 1
ATOM 1462 C C . ARG A 1 179 ? -10.952 5.957 15.475 1.00 96.81 179 ARG A C 1
ATOM 1464 O O . ARG A 1 179 ? -11.495 7.057 15.531 1.00 96.81 179 ARG A O 1
ATOM 1471 N N . GLU A 1 180 ? -9.639 5.795 15.365 1.00 97.06 180 GLU A N 1
ATOM 1472 C CA . GLU A 1 180 ? -8.681 6.897 15.331 1.00 97.06 180 GLU A CA 1
ATOM 1473 C C . GLU A 1 180 ? -7.575 6.620 14.312 1.00 97.06 180 GLU A C 1
ATOM 1475 O O . GLU A 1 180 ? -7.140 5.476 14.152 1.00 97.06 180 GLU A O 1
ATOM 1480 N N . VAL A 1 181 ? -7.102 7.673 13.645 1.00 97.44 181 VAL A N 1
ATOM 1481 C CA . VAL A 1 181 ? -5.905 7.633 12.806 1.00 97.44 181 VAL A CA 1
ATOM 1482 C C . VAL A 1 181 ? -4.940 8.746 13.203 1.00 97.44 181 VAL A C 1
ATOM 1484 O O . VAL A 1 181 ? -5.319 9.912 13.306 1.00 97.44 181 VAL A O 1
ATOM 1487 N N . ARG A 1 182 ? -3.661 8.397 13.356 1.00 97.81 182 ARG A N 1
ATOM 1488 C CA . ARG A 1 182 ? -2.552 9.352 13.487 1.00 97.81 182 ARG A CA 1
ATOM 1489 C C . ARG A 1 182 ? -1.529 9.097 12.395 1.00 97.81 182 ARG A C 1
ATOM 1491 O O . ARG A 1 182 ? -1.037 7.986 12.233 1.00 97.81 182 ARG A O 1
ATOM 1498 N N . ILE A 1 183 ? -1.170 10.128 11.648 1.00 96.88 183 ILE A N 1
ATOM 1499 C CA . ILE A 1 183 ? -0.137 10.070 10.616 1.00 96.88 183 ILE A CA 1
ATOM 1500 C C . ILE A 1 183 ? 1.055 10.875 11.104 1.00 96.88 183 ILE A C 1
ATOM 1502 O O . ILE A 1 183 ? 0.935 12.058 11.418 1.00 96.88 183 ILE A O 1
ATOM 1506 N N . TYR A 1 184 ? 2.219 10.242 11.112 1.00 97.88 184 TYR A N 1
ATOM 1507 C CA . TYR A 1 184 ? 3.498 10.859 11.410 1.00 97.88 184 TYR A CA 1
ATOM 1508 C C . TYR A 1 184 ? 4.309 10.991 10.124 1.00 97.88 184 TYR A C 1
ATOM 1510 O O . TYR A 1 184 ? 4.406 10.041 9.340 1.00 97.88 184 TYR A O 1
ATOM 1518 N N . ASP A 1 185 ? 4.918 12.156 9.920 1.00 96.06 185 ASP A N 1
ATOM 1519 C CA . ASP A 1 185 ? 5.863 12.368 8.830 1.00 96.06 185 ASP A CA 1
ATOM 1520 C C . ASP A 1 185 ? 7.151 11.541 9.027 1.00 96.06 185 ASP A C 1
ATOM 1522 O O . ASP A 1 185 ? 7.374 10.895 10.054 1.00 96.06 185 ASP A O 1
ATOM 1526 N N . GLN A 1 186 ? 8.054 11.593 8.047 1.00 94.12 186 GLN A N 1
ATOM 1527 C CA . GLN A 1 186 ? 9.349 10.897 8.097 1.00 94.12 186 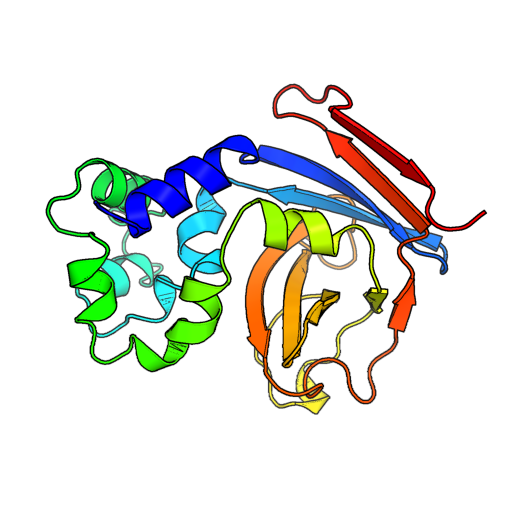GLN A CA 1
ATOM 1528 C C . GLN A 1 186 ? 10.271 11.315 9.266 1.00 94.12 186 GLN A C 1
ATOM 1530 O O . GLN A 1 186 ? 11.289 10.666 9.498 1.00 94.12 186 GLN A O 1
ATOM 1535 N N . ASN A 1 187 ? 9.956 12.407 9.972 1.00 95.69 187 ASN A N 1
ATOM 1536 C CA . ASN A 1 187 ? 10.688 12.908 11.135 1.00 95.69 187 ASN A CA 1
ATOM 1537 C C . ASN A 1 187 ? 9.955 12.604 12.454 1.00 95.69 187 ASN A C 1
ATOM 1539 O O . ASN A 1 187 ? 10.296 13.189 13.483 1.00 95.69 187 ASN A O 1
ATOM 1543 N N . ASN A 1 188 ? 8.945 11.727 12.429 1.00 94.19 188 ASN A N 1
ATOM 1544 C CA . ASN A 1 188 ? 8.062 11.408 13.551 1.00 94.19 188 ASN A CA 1
ATOM 1545 C C . ASN A 1 188 ? 7.267 12.608 14.098 1.00 94.19 188 ASN A C 1
ATOM 1547 O O . ASN A 1 188 ? 6.851 12.596 15.257 1.00 94.19 188 ASN A O 1
ATOM 1551 N N . LYS A 1 189 ? 7.021 13.644 13.290 1.00 97.12 189 LYS A N 1
ATOM 1552 C CA . LYS A 1 189 ? 6.109 14.734 13.658 1.00 97.12 189 LYS A CA 1
ATOM 1553 C C . LYS A 1 189 ? 4.689 14.379 13.249 1.00 97.12 189 LYS A C 1
ATOM 1555 O O . LYS A 1 189 ? 4.491 13.854 12.158 1.00 97.12 189 LYS A O 1
ATOM 1560 N N . ILE A 1 190 ? 3.713 14.700 14.098 1.00 96.75 190 ILE A N 1
ATOM 1561 C CA . ILE A 1 190 ? 2.295 14.537 13.758 1.00 96.75 190 ILE A CA 1
ATOM 1562 C C . ILE A 1 190 ? 1.998 15.401 12.529 1.00 96.75 190 ILE A C 1
ATOM 1564 O O . ILE A 1 190 ? 2.140 16.623 12.559 1.00 96.75 190 ILE A O 1
ATOM 1568 N N . TYR A 1 191 ? 1.640 14.731 11.441 1.00 93.88 191 TYR A N 1
ATOM 1569 C CA . TYR A 1 191 ? 1.178 15.321 10.193 1.00 93.88 191 TYR A CA 1
ATOM 1570 C C . TYR A 1 191 ? -0.345 15.481 10.204 1.00 93.88 191 TYR A C 1
ATOM 1572 O O . TYR A 1 191 ? -0.861 16.494 9.738 1.00 93.88 191 TYR A O 1
ATOM 1580 N N . LEU A 1 192 ? -1.053 14.485 10.745 1.00 94.56 192 LEU A N 1
ATOM 1581 C CA . LEU A 1 192 ? -2.508 14.458 10.859 1.00 94.56 192 LEU A CA 1
ATOM 1582 C C . LEU A 1 192 ? -2.921 13.592 12.054 1.00 94.56 192 LEU A C 1
ATOM 1584 O O . LEU A 1 192 ? -2.282 12.580 12.327 1.00 94.56 192 LEU A O 1
ATOM 1588 N N . GLU A 1 193 ? -3.997 13.975 12.729 1.00 95.94 193 GLU A N 1
ATOM 1589 C CA . GLU A 1 193 ? -4.669 13.198 13.772 1.00 95.94 193 GLU A CA 1
ATOM 1590 C C . GLU A 1 193 ? -6.175 13.424 13.620 1.00 95.94 193 GLU A C 1
ATOM 1592 O O . GLU A 1 193 ? -6.606 14.570 13.476 1.00 95.94 193 GLU A O 1
ATOM 1597 N N . ASP A 1 194 ? -6.956 12.345 13.594 1.00 94.75 194 ASP A N 1
ATOM 1598 C CA . ASP A 1 194 ? -8.413 12.416 13.4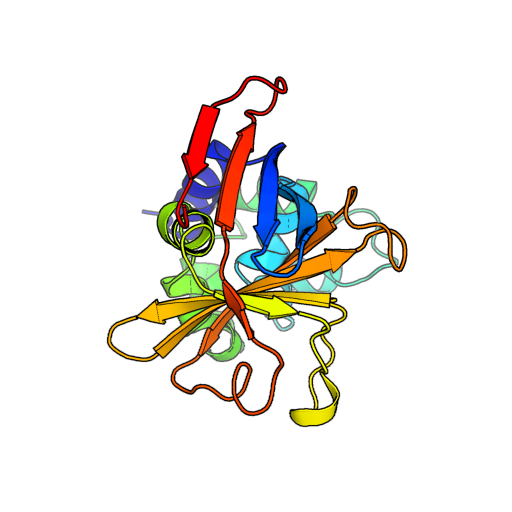77 1.00 94.75 194 ASP A CA 1
ATOM 1599 C C . ASP A 1 194 ? -9.104 11.289 14.259 1.00 94.75 194 ASP A C 1
ATOM 1601 O O . ASP A 1 194 ? -8.635 10.148 14.289 1.00 94.75 194 ASP A O 1
ATOM 1605 N N . THR A 1 195 ? -10.246 11.613 14.868 1.00 94.06 195 THR A N 1
ATOM 1606 C CA . THR A 1 195 ? -11.105 10.698 15.628 1.00 94.06 195 THR A CA 1
ATOM 1607 C C . THR A 1 195 ? -12.436 10.526 14.900 1.00 94.06 195 THR A C 1
ATOM 1609 O O . THR A 1 195 ? -13.262 11.437 14.846 1.00 94.06 195 THR A O 1
ATOM 1612 N N . LEU A 1 196 ? -12.668 9.322 14.386 1.00 90.19 196 LEU A N 1
ATOM 1613 C CA . LEU A 1 196 ? -13.788 8.985 13.504 1.00 90.19 196 LEU A CA 1
ATOM 1614 C C . LEU A 1 196 ? -15.021 8.509 14.272 1.00 90.19 196 LEU A C 1
ATOM 1616 O O . LEU A 1 196 ? -16.153 8.679 13.819 1.00 90.19 196 LEU A O 1
ATOM 1620 N N . ILE A 1 197 ? -14.803 7.911 15.444 1.00 81.19 197 ILE A N 1
ATOM 1621 C CA . ILE A 1 197 ? -15.859 7.394 16.314 1.00 81.19 197 ILE A CA 1
ATOM 1622 C C . ILE A 1 197 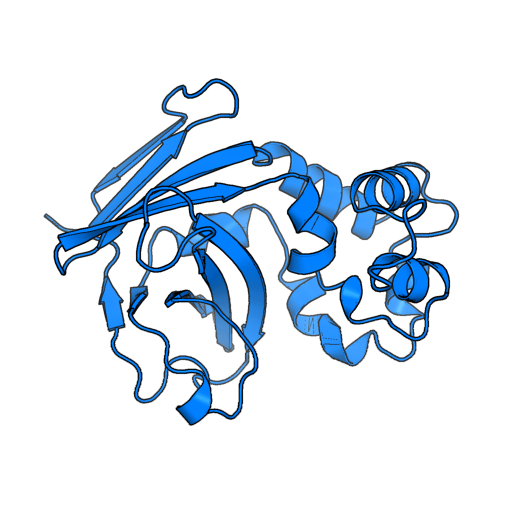? -15.619 7.930 17.720 1.00 81.19 197 ILE A C 1
ATOM 1624 O O . ILE A 1 197 ? -14.550 7.724 18.299 1.00 81.19 197 ILE A O 1
ATOM 1628 N N . LYS A 1 198 ? -16.626 8.628 18.243 1.00 58.06 198 LYS A N 1
ATOM 1629 C CA . LYS A 1 198 ? -16.657 9.147 19.612 1.00 58.06 198 LYS A CA 1
ATOM 1630 C C . LYS A 1 198 ? -17.346 8.169 20.546 1.00 58.06 198 LYS A C 1
ATOM 1632 O O . LYS A 1 198 ? -18.402 7.637 20.137 1.00 58.06 198 LYS A O 1
#